Protein AF-A0A2R6GK62-F1 (afdb_monomer)

Radius of gyration: 18.43 Å; Cα contacts (8 Å, |Δi|>4): 173; chains: 1; bounding box: 41×38×57 Å

Sequence (184 aa):
MTNGLGTGFFAITLLAVLAGLALLGVAATAVAAAFYRRSGRISTRIRYPFVALLVAVLGVAGFGILVLFDEAPTAAGLFAGIVALPFLLVAVYLDRTTALSNLDVAAATVVAWGPAFLLGVVVVFGANAGTVAAFDLAPAEARRLRVAWIASAAGGVAVVLGMVSIANQVVGLLDPGASTRERS

Foldseek 3Di:
DPDVVVLVVLLVVLLVVLLVLLVVLQVLLVVQVVVCVVPVDRDPVSLVVLLVSLCVQCVSLVVNLVVCCVPPVVSSVLSCLLGVVLLVVQLVVCVVPDPDDSSLSSSLLSSQQSVQSVQLVCQLVVQLVVVCVVVVDDPVRCVVVVSNVVSSNVSSVSSNVSSNVSSVVSRCSVCVPVVVVVVD

pLDDT: mean 81.03, std 10.31, range [41.53, 90.94]

Structure (mmCIF, N/CA/C/O backbone):
data_AF-A0A2R6GK62-F1
#
_entry.id   AF-A0A2R6GK62-F1
#
loop_
_atom_site.group_PDB
_atom_site.id
_atom_site.type_symbol
_atom_site.label_atom_id
_atom_site.label_alt_id
_atom_site.label_comp_id
_atom_site.label_asym_id
_atom_site.label_entity_id
_atom_site.label_seq_id
_atom_site.pdbx_PDB_ins_code
_atom_site.Cartn_x
_atom_site.Cartn_y
_atom_site.Cartn_z
_atom_site.occupancy
_atom_site.B_iso_or_equiv
_atom_site.auth_seq_id
_atom_site.auth_comp_id
_atom_site.auth_asym_id
_atom_site.auth_atom_id
_atom_site.pdbx_PDB_model_num
ATOM 1 N N . MET A 1 1 ? -0.033 14.162 -28.944 1.00 41.53 1 MET A N 1
ATOM 2 C CA . MET A 1 1 ? 1.080 13.247 -28.621 1.00 41.53 1 MET A CA 1
ATOM 3 C C . MET A 1 1 ? 1.733 13.777 -27.358 1.00 41.53 1 MET A C 1
ATOM 5 O O . MET A 1 1 ? 2.531 14.699 -27.445 1.00 41.53 1 MET A O 1
ATOM 9 N N . THR A 1 2 ? 1.311 13.308 -26.185 1.00 49.97 2 THR A N 1
ATOM 10 C CA . THR A 1 2 ? 2.045 13.598 -24.952 1.00 49.97 2 THR A CA 1
ATOM 11 C C . THR A 1 2 ? 3.350 12.815 -25.007 1.00 49.97 2 THR A C 1
ATOM 13 O O . THR A 1 2 ? 3.386 11.622 -25.307 1.00 49.97 2 THR A O 1
ATOM 16 N N . ASN A 1 3 ? 4.463 13.516 -24.827 1.00 58.12 3 ASN A N 1
ATOM 17 C CA . ASN A 1 3 ? 5.776 12.890 -24.826 1.00 58.12 3 ASN A CA 1
ATOM 18 C C . ASN A 1 3 ? 5.805 11.942 -23.621 1.00 58.12 3 ASN A C 1
ATOM 20 O O . ASN A 1 3 ? 5.515 12.390 -22.515 1.00 58.12 3 ASN A O 1
ATOM 24 N N . GLY A 1 4 ? 6.168 10.667 -23.792 1.00 60.53 4 GLY A N 1
ATOM 25 C CA . GLY A 1 4 ? 6.178 9.665 -22.706 1.00 60.53 4 GLY A CA 1
ATOM 26 C C . GLY A 1 4 ? 7.040 10.018 -21.476 1.00 60.53 4 GLY A C 1
ATOM 27 O O . GLY A 1 4 ? 7.029 9.305 -20.479 1.00 60.53 4 GLY A O 1
ATOM 28 N N . LEU A 1 5 ? 7.770 11.135 -21.528 1.00 65.06 5 LEU A N 1
ATOM 29 C CA . LEU A 1 5 ? 8.424 11.772 -20.386 1.00 65.06 5 LEU A CA 1
ATOM 30 C C . LEU A 1 5 ? 7.421 12.395 -19.400 1.00 65.06 5 LEU A C 1
ATOM 32 O O . LEU A 1 5 ? 7.626 12.299 -18.193 1.00 65.06 5 LEU A O 1
ATOM 36 N N . GLY A 1 6 ? 6.330 12.996 -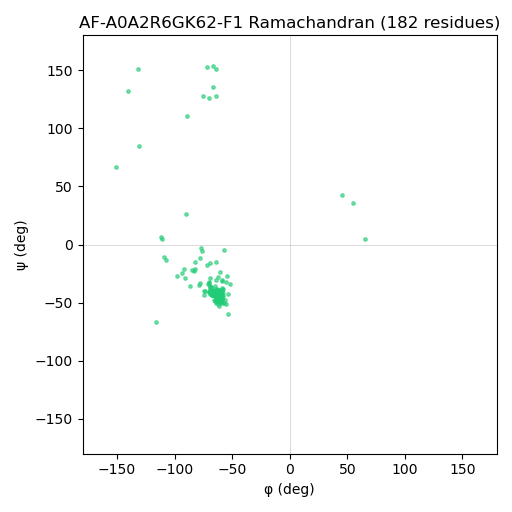19.889 1.00 74.56 6 GLY A N 1
ATOM 37 C CA . GLY A 1 6 ? 5.301 13.615 -19.048 1.00 74.56 6 GLY A CA 1
ATOM 38 C C . GLY A 1 6 ? 4.518 12.587 -18.232 1.00 74.56 6 GLY A C 1
ATOM 39 O O . GLY A 1 6 ? 4.338 12.763 -17.030 1.00 74.56 6 GLY A O 1
ATOM 40 N N . THR A 1 7 ? 4.142 11.466 -18.851 1.00 75.94 7 THR A N 1
ATOM 41 C CA . THR A 1 7 ? 3.452 10.363 -18.164 1.00 75.94 7 THR A CA 1
ATOM 42 C C . THR A 1 7 ? 4.353 9.675 -17.140 1.00 75.94 7 THR A C 1
ATOM 44 O O . THR A 1 7 ? 3.910 9.375 -16.032 1.00 75.94 7 THR A O 1
ATOM 47 N N . GLY A 1 8 ? 5.633 9.472 -17.474 1.00 76.88 8 GLY A N 1
ATOM 48 C CA . GLY A 1 8 ? 6.625 8.915 -16.553 1.00 76.88 8 GLY A CA 1
ATOM 49 C C . GLY A 1 8 ? 6.852 9.804 -15.329 1.00 76.88 8 GLY A C 1
ATOM 50 O O . GLY A 1 8 ? 6.816 9.313 -14.202 1.00 76.88 8 GLY A O 1
ATOM 51 N N . PHE A 1 9 ? 7.023 11.115 -15.534 1.00 82.31 9 PHE A N 1
ATOM 52 C CA . PHE A 1 9 ? 7.148 12.077 -14.438 1.00 82.31 9 PHE A CA 1
ATOM 53 C C . PHE A 1 9 ? 5.899 12.080 -13.552 1.00 82.31 9 PHE A C 1
ATOM 55 O O . PHE A 1 9 ? 6.015 11.936 -12.338 1.00 82.31 9 PHE A O 1
ATOM 62 N N . PHE A 1 10 ? 4.710 12.148 -14.156 1.00 82.00 10 PHE A N 1
ATOM 63 C CA . PHE A 1 10 ? 3.445 12.128 -13.426 1.00 82.00 10 PHE A CA 1
ATOM 64 C C . PHE A 1 10 ? 3.270 10.853 -12.589 1.00 82.00 10 PHE A C 1
ATOM 66 O O . PHE A 1 10 ? 2.906 10.937 -11.417 1.00 82.00 10 PHE A O 1
ATOM 73 N N . ALA A 1 11 ? 3.597 9.680 -13.140 1.00 79.88 11 ALA A N 1
ATOM 74 C CA . ALA A 1 11 ? 3.548 8.416 -12.407 1.00 79.88 11 ALA A CA 1
ATOM 75 C C . ALA A 1 11 ? 4.490 8.413 -11.188 1.00 79.88 11 ALA A C 1
ATOM 77 O O . ALA A 1 11 ? 4.102 7.962 -10.110 1.00 79.88 11 ALA A O 1
ATOM 78 N N . ILE A 1 12 ? 5.703 8.962 -11.326 1.00 83.44 12 ILE A N 1
ATOM 79 C CA . ILE A 1 12 ? 6.656 9.098 -10.212 1.00 83.44 12 ILE A CA 1
ATOM 80 C C . ILE A 1 12 ? 6.134 10.092 -9.170 1.00 83.44 12 ILE A C 1
ATOM 82 O O . ILE A 1 12 ? 6.207 9.814 -7.974 1.00 83.44 12 ILE A O 1
ATOM 86 N N . THR A 1 13 ? 5.574 11.228 -9.594 1.00 86.75 13 THR A N 1
ATOM 87 C CA . THR A 1 13 ? 4.970 12.205 -8.678 1.00 86.75 13 THR A CA 1
ATOM 88 C C . THR A 1 13 ? 3.827 11.579 -7.887 1.00 86.75 13 THR A C 1
ATOM 90 O O . THR A 1 13 ? 3.778 11.721 -6.668 1.00 86.75 13 THR A O 1
ATOM 93 N N . LEU A 1 14 ? 2.938 10.836 -8.548 1.00 85.69 14 LEU A N 1
ATOM 94 C CA . LEU A 1 14 ? 1.809 10.184 -7.889 1.00 85.69 14 LEU A CA 1
ATOM 95 C C . LEU A 1 14 ? 2.281 9.118 -6.894 1.00 85.69 14 LEU A C 1
ATOM 97 O O . LEU A 1 14 ? 1.751 9.019 -5.788 1.00 85.69 14 LEU A O 1
ATOM 101 N N . LEU A 1 15 ? 3.338 8.380 -7.242 1.00 85.50 15 LEU A N 1
ATOM 102 C CA . LEU A 1 15 ? 3.968 7.430 -6.335 1.00 85.50 15 LEU A CA 1
ATOM 103 C C . LEU A 1 15 ? 4.581 8.133 -5.116 1.00 85.50 15 LEU A C 1
ATOM 105 O O . LEU A 1 15 ? 4.410 7.662 -3.994 1.00 85.50 15 LEU A O 1
ATOM 109 N N . ALA A 1 16 ? 5.259 9.265 -5.316 1.00 88.56 16 ALA A N 1
ATOM 110 C CA . ALA A 1 16 ? 5.832 10.056 -4.230 1.00 88.56 16 ALA A CA 1
ATOM 111 C C . ALA A 1 16 ? 4.746 10.596 -3.287 1.00 88.56 16 ALA A C 1
ATOM 113 O O . ALA A 1 16 ? 4.908 10.538 -2.068 1.00 88.56 16 ALA A O 1
ATOM 114 N N . VAL A 1 17 ? 3.610 11.049 -3.831 1.00 89.94 17 VAL A N 1
ATOM 115 C CA . VAL A 1 17 ? 2.443 11.461 -3.035 1.00 89.94 17 VAL A CA 1
ATOM 116 C C . VAL A 1 17 ? 1.912 10.288 -2.210 1.00 89.94 17 VAL A C 1
ATOM 118 O O . VAL A 1 17 ? 1.711 10.439 -1.005 1.00 89.94 17 VAL A O 1
ATOM 121 N N . LEU A 1 18 ? 1.741 9.104 -2.809 1.00 87.69 18 LEU A N 1
ATOM 122 C CA . LEU A 1 18 ? 1.302 7.914 -2.073 1.00 87.69 18 LEU A CA 1
ATOM 123 C C . LEU A 1 18 ? 2.306 7.478 -1.002 1.00 87.69 18 LEU A C 1
ATOM 125 O O . LEU A 1 18 ? 1.893 7.115 0.095 1.00 87.69 18 LEU A O 1
ATOM 129 N N . ALA A 1 19 ? 3.609 7.552 -1.274 1.00 88.38 19 ALA A N 1
ATOM 130 C CA . ALA A 1 19 ? 4.642 7.272 -0.280 1.00 88.38 19 ALA A CA 1
ATOM 131 C C . ALA A 1 19 ? 4.586 8.275 0.883 1.00 88.38 19 ALA A C 1
ATOM 133 O O . ALA A 1 19 ? 4.687 7.877 2.043 1.00 88.38 19 ALA A O 1
ATOM 134 N N . GLY A 1 20 ? 4.342 9.557 0.595 1.00 90.12 20 GLY A N 1
ATOM 135 C CA . GLY A 1 20 ? 4.092 10.578 1.612 1.00 90.12 20 GLY A CA 1
ATOM 136 C C . GLY A 1 20 ? 2.865 10.262 2.472 1.00 90.12 20 GLY A C 1
ATOM 137 O O . GLY A 1 20 ? 2.946 10.298 3.699 1.00 90.12 20 GLY A O 1
ATOM 138 N N . LEU A 1 21 ? 1.746 9.875 1.851 1.00 89.88 21 LEU A N 1
ATOM 139 C CA . LEU A 1 21 ? 0.541 9.440 2.570 1.00 89.88 21 LEU A CA 1
ATOM 140 C C . LEU A 1 21 ? 0.787 8.177 3.404 1.00 89.88 21 LEU A C 1
ATOM 142 O O . LEU A 1 21 ? 0.295 8.079 4.527 1.00 89.88 21 LEU A O 1
ATOM 146 N N . ALA A 1 22 ? 1.579 7.232 2.897 1.00 90.00 22 ALA A N 1
ATOM 147 C CA . ALA A 1 22 ? 1.964 6.034 3.632 1.00 90.00 22 ALA A CA 1
ATOM 148 C C . ALA A 1 22 ? 2.801 6.380 4.869 1.00 90.00 22 ALA A C 1
ATOM 150 O O . ALA A 1 22 ? 2.507 5.885 5.955 1.00 90.00 22 ALA A O 1
ATOM 151 N N . LEU A 1 23 ? 3.778 7.287 4.747 1.00 90.00 23 LEU A N 1
ATOM 152 C CA . LEU A 1 23 ? 4.561 7.787 5.882 1.00 90.00 23 LEU A CA 1
ATOM 153 C C . LEU A 1 23 ? 3.681 8.490 6.921 1.00 90.00 23 LEU A C 1
ATOM 155 O O . LEU A 1 23 ? 3.843 8.253 8.118 1.00 90.00 23 LEU A O 1
ATOM 159 N N . LEU A 1 24 ? 2.716 9.302 6.479 1.00 89.31 24 LEU A N 1
ATOM 160 C CA . LEU A 1 24 ? 1.729 9.912 7.373 1.00 89.31 24 LEU A CA 1
ATOM 161 C C . LEU A 1 24 ? 0.884 8.850 8.088 1.00 89.31 24 LEU A C 1
ATOM 163 O O . LEU A 1 24 ? 0.657 8.965 9.290 1.00 89.31 24 LEU A O 1
ATOM 167 N N . GLY A 1 25 ? 0.474 7.789 7.389 1.00 86.88 25 GLY A N 1
ATOM 168 C CA . GLY A 1 25 ? -0.234 6.651 7.980 1.00 86.88 25 GLY A CA 1
ATOM 169 C C . GLY A 1 25 ? 0.597 5.896 9.018 1.00 86.88 25 GLY A C 1
ATOM 170 O O . GLY A 1 25 ? 0.096 5.580 10.099 1.00 86.88 25 GLY A O 1
ATOM 171 N N . VAL A 1 26 ? 1.883 5.663 8.739 1.00 87.81 26 VAL A N 1
ATOM 172 C CA . VAL A 1 26 ? 2.829 5.053 9.687 1.00 87.81 26 VAL A CA 1
ATOM 173 C C . VAL A 1 26 ? 2.992 5.934 10.925 1.00 87.81 26 VAL A C 1
ATOM 175 O O . VAL A 1 26 ? 2.883 5.441 12.048 1.00 87.81 26 VAL A O 1
ATOM 178 N N . ALA A 1 27 ? 3.189 7.242 10.743 1.00 87.19 27 ALA A N 1
ATOM 179 C CA . ALA A 1 27 ? 3.307 8.191 11.845 1.00 87.19 27 ALA A CA 1
ATOM 180 C C . ALA A 1 27 ? 2.023 8.245 12.689 1.00 87.19 27 ALA A C 1
ATOM 182 O O . ALA A 1 27 ? 2.086 8.154 13.915 1.00 87.19 27 ALA A O 1
ATOM 183 N N . ALA A 1 28 ? 0.852 8.311 12.047 1.00 85.56 28 ALA A N 1
ATOM 184 C CA . ALA A 1 28 ? -0.443 8.282 12.724 1.00 85.56 28 ALA A CA 1
ATOM 185 C C . ALA A 1 28 ? -0.638 6.985 13.526 1.00 85.56 28 ALA A C 1
ATOM 187 O O . ALA A 1 28 ? -1.086 7.025 14.673 1.00 85.56 28 ALA A O 1
ATOM 188 N N . THR A 1 29 ? -0.234 5.844 12.961 1.00 84.75 29 THR A N 1
ATOM 189 C CA . THR A 1 29 ? -0.253 4.541 13.642 1.00 84.75 29 THR A CA 1
ATOM 190 C C . THR A 1 29 ? 0.660 4.538 14.865 1.00 84.75 29 THR A C 1
ATOM 192 O O . THR A 1 29 ? 0.242 4.117 15.942 1.00 84.75 29 THR A O 1
ATOM 195 N N . ALA A 1 30 ? 1.886 5.050 14.739 1.00 86.06 30 ALA A N 1
ATOM 196 C CA . ALA A 1 30 ? 2.832 5.132 15.849 1.00 86.06 30 ALA A CA 1
ATOM 197 C C . ALA A 1 30 ? 2.305 6.023 16.986 1.00 86.06 30 ALA A C 1
ATOM 199 O O . ALA A 1 30 ? 2.394 5.650 18.158 1.00 86.06 30 ALA A O 1
ATOM 200 N N . VAL A 1 31 ? 1.694 7.165 16.651 1.00 85.38 31 VAL A N 1
ATOM 201 C CA . VAL A 1 31 ? 1.049 8.061 17.624 1.00 85.38 31 VAL A CA 1
ATOM 202 C C . VAL A 1 31 ? -0.128 7.366 18.313 1.00 85.38 31 VAL A C 1
ATOM 204 O O . VAL A 1 31 ? -0.225 7.408 19.541 1.00 85.38 31 VAL A O 1
ATOM 207 N N . ALA A 1 32 ? -0.990 6.676 17.559 1.00 82.06 32 ALA A N 1
ATOM 208 C CA . ALA A 1 32 ? -2.113 5.922 18.115 1.00 82.06 32 ALA A CA 1
ATOM 209 C C . ALA A 1 32 ? -1.640 4.797 19.053 1.00 82.06 32 ALA A C 1
ATOM 211 O O . ALA A 1 32 ? -2.176 4.643 20.152 1.00 82.06 32 ALA A O 1
ATOM 212 N N . ALA A 1 33 ? -0.592 4.063 18.671 1.00 82.69 33 ALA A N 1
ATOM 213 C CA . ALA A 1 33 ? 0.010 3.016 19.493 1.00 82.69 33 ALA A CA 1
ATOM 214 C C . ALA A 1 33 ? 0.638 3.579 20.779 1.00 82.69 33 ALA A C 1
ATOM 216 O O . ALA A 1 33 ? 0.446 3.021 21.861 1.00 82.69 33 ALA A O 1
ATOM 217 N N . ALA A 1 34 ? 1.348 4.709 20.696 1.00 84.50 34 ALA A N 1
ATOM 218 C CA . ALA A 1 34 ? 1.905 5.388 21.865 1.00 84.50 34 ALA A CA 1
ATOM 219 C C . ALA A 1 34 ? 0.803 5.873 22.821 1.00 84.50 34 ALA A C 1
ATOM 221 O O . ALA A 1 34 ? 0.934 5.741 24.040 1.00 84.50 34 ALA A O 1
ATOM 222 N N . PHE A 1 35 ? -0.305 6.386 22.279 1.00 82.31 35 PHE A N 1
ATOM 223 C CA . PHE A 1 35 ? -1.456 6.802 23.073 1.00 82.31 35 PHE A CA 1
ATOM 224 C C . PHE A 1 35 ? -2.152 5.612 23.743 1.00 82.31 35 PHE A C 1
ATOM 226 O O . PHE A 1 35 ? -2.482 5.683 24.929 1.00 82.31 35 PHE A O 1
ATOM 233 N N . TYR A 1 36 ? -2.316 4.495 23.027 1.00 81.12 36 TYR A N 1
ATOM 234 C CA . TYR A 1 36 ? -2.873 3.260 23.580 1.00 81.12 36 TYR A CA 1
ATOM 235 C C . TYR A 1 36 ? -2.029 2.725 24.739 1.00 81.12 36 TYR A C 1
ATOM 237 O O . TYR A 1 36 ? -2.573 2.433 25.800 1.00 81.12 36 TYR A O 1
ATOM 245 N N . ARG A 1 37 ? -0.697 2.697 24.595 1.00 82.19 37 ARG A N 1
ATOM 246 C CA . ARG A 1 37 ? 0.214 2.275 25.675 1.00 82.19 37 ARG A CA 1
ATOM 247 C C . ARG A 1 37 ? 0.075 3.118 26.945 1.00 82.19 37 ARG A C 1
ATOM 249 O O . ARG A 1 37 ? 0.305 2.603 28.031 1.00 82.19 37 ARG A O 1
ATOM 256 N N . ARG A 1 38 ? -0.285 4.400 26.820 1.00 81.75 38 ARG A N 1
ATOM 257 C CA . ARG A 1 38 ? -0.457 5.312 27.965 1.00 81.75 38 ARG A CA 1
ATOM 258 C C . ARG A 1 38 ? -1.850 5.256 28.589 1.00 81.75 38 ARG A C 1
ATOM 260 O O . ARG A 1 38 ? -1.973 5.434 29.792 1.00 81.75 38 ARG A O 1
ATOM 267 N N . SER A 1 39 ? -2.888 5.068 27.779 1.00 77.62 39 SER A N 1
ATOM 268 C CA . SER A 1 39 ? -4.289 5.212 28.207 1.00 77.62 39 SER A CA 1
ATOM 269 C C . SER A 1 39 ? -5.048 3.888 28.342 1.00 77.62 39 SER A C 1
ATOM 271 O O . SER A 1 39 ? -6.144 3.869 28.898 1.00 77.62 39 SER A O 1
ATOM 273 N N . GLY A 1 40 ? -4.502 2.788 27.812 1.00 73.25 40 GLY A N 1
ATOM 274 C CA . GLY A 1 40 ? -5.122 1.460 27.801 1.00 73.25 40 GLY A CA 1
ATOM 275 C C . GLY A 1 40 ? -6.404 1.355 26.966 1.00 73.25 40 GLY A C 1
ATOM 276 O O . GLY A 1 40 ? -7.060 0.317 26.984 1.00 73.25 40 GLY A O 1
ATOM 277 N N . ARG A 1 41 ? -6.807 2.418 26.254 1.00 68.62 41 ARG A N 1
ATOM 278 C CA . ARG A 1 41 ? -8.062 2.480 25.490 1.00 68.62 41 ARG A CA 1
ATOM 279 C C . ARG A 1 41 ? -7.851 3.198 24.162 1.00 68.62 41 ARG A C 1
ATOM 281 O O . ARG A 1 41 ? -7.298 4.294 24.121 1.00 68.62 41 ARG A O 1
ATOM 288 N N . ILE A 1 42 ? -8.342 2.614 23.071 1.00 65.81 42 ILE A N 1
ATOM 289 C CA . ILE A 1 42 ? -8.385 3.284 21.765 1.00 65.81 42 ILE A CA 1
ATOM 290 C C . ILE A 1 42 ? -9.709 4.040 21.668 1.00 65.81 42 ILE A C 1
ATOM 292 O O . ILE A 1 42 ? -10.774 3.433 21.582 1.00 65.81 42 ILE A O 1
ATOM 296 N N . SER A 1 43 ? -9.652 5.372 21.693 1.00 70.25 43 SER A N 1
ATOM 297 C CA . SER A 1 43 ? -10.839 6.208 21.491 1.00 70.25 43 SER A CA 1
ATOM 298 C C . SER A 1 43 ? -11.365 6.055 20.065 1.00 70.25 43 SER A C 1
ATOM 300 O O . SER A 1 43 ? -10.597 6.147 19.108 1.00 70.25 43 SER A O 1
ATOM 302 N N . THR A 1 44 ? -12.682 5.919 19.902 1.00 72.94 44 THR A N 1
ATOM 303 C CA . THR A 1 44 ? -13.351 5.862 18.590 1.00 72.94 44 THR A CA 1
ATOM 304 C C . THR A 1 44 ? -13.006 7.071 17.715 1.00 72.94 44 THR A C 1
ATOM 306 O O . THR A 1 44 ? -12.965 6.965 16.494 1.00 72.94 44 THR A O 1
ATOM 309 N N . ARG A 1 45 ? -12.671 8.218 18.330 1.00 75.94 45 ARG A N 1
ATOM 310 C CA . ARG A 1 45 ? -12.258 9.436 17.614 1.00 75.94 45 ARG A CA 1
ATOM 311 C C . ARG A 1 45 ? -10.969 9.260 16.806 1.00 75.94 45 ARG A C 1
ATOM 313 O O . ARG A 1 45 ? -10.809 9.919 15.788 1.00 75.94 45 ARG A O 1
ATOM 320 N N . ILE A 1 46 ? -10.084 8.355 17.228 1.00 75.81 46 ILE A N 1
ATOM 321 C CA . ILE A 1 46 ? -8.813 8.061 16.548 1.00 75.81 46 ILE A CA 1
ATOM 322 C C . ILE A 1 46 ? -9.054 7.307 15.231 1.00 75.81 46 ILE A C 1
ATOM 324 O O . ILE A 1 46 ? -8.199 7.323 14.358 1.00 75.81 46 ILE A O 1
ATOM 328 N N . ARG A 1 47 ? -10.232 6.702 15.036 1.00 78.62 47 ARG A N 1
ATOM 329 C CA . ARG A 1 47 ? -10.555 5.921 13.833 1.00 78.62 47 ARG A CA 1
ATOM 330 C C . ARG A 1 47 ? -10.898 6.803 12.623 1.00 78.62 47 ARG A C 1
ATOM 332 O O . ARG A 1 47 ? -10.536 6.465 11.501 1.00 78.62 47 ARG A O 1
ATOM 339 N N . TYR A 1 48 ? -11.516 7.968 12.839 1.00 82.69 48 TYR A N 1
ATOM 340 C CA . TYR A 1 48 ? -11.872 8.911 11.767 1.00 82.69 48 TYR A CA 1
ATOM 341 C C . TYR A 1 48 ? -10.693 9.421 10.922 1.00 82.69 48 TYR A C 1
ATOM 343 O O . TYR A 1 48 ? -10.833 9.420 9.700 1.00 82.69 48 TYR A O 1
ATOM 351 N N . PRO A 1 49 ? -9.533 9.823 11.485 1.00 84.75 49 PRO A N 1
ATOM 352 C CA . PRO A 1 49 ? -8.400 10.233 10.658 1.00 84.75 49 PRO A CA 1
ATOM 353 C C . PRO A 1 49 ? -7.852 9.090 9.791 1.00 84.75 49 PRO A C 1
ATOM 355 O O . PRO A 1 49 ? -7.413 9.354 8.676 1.00 84.75 49 PRO A O 1
ATOM 358 N N . PHE A 1 50 ? -7.935 7.827 10.231 1.00 85.12 50 PHE A N 1
ATOM 359 C CA . PHE A 1 50 ? -7.568 6.686 9.382 1.00 85.12 50 PHE A CA 1
ATOM 360 C C . PHE A 1 50 ? -8.555 6.489 8.231 1.00 85.12 50 PHE A C 1
ATOM 362 O O . PHE A 1 50 ? -8.131 6.255 7.106 1.00 85.12 50 PHE A O 1
ATOM 369 N N . VAL A 1 51 ? -9.858 6.653 8.471 1.00 86.50 51 VAL A N 1
ATOM 370 C CA . VAL A 1 51 ? -10.862 6.613 7.394 1.00 86.50 51 VAL A CA 1
ATOM 371 C C . VAL A 1 51 ? -10.657 7.769 6.409 1.00 86.50 51 VAL A C 1
ATOM 373 O O . VAL A 1 51 ? -10.708 7.561 5.202 1.00 86.50 51 VAL A O 1
ATOM 376 N N . ALA A 1 52 ? -10.360 8.977 6.892 1.00 88.62 52 ALA A N 1
ATOM 377 C CA . ALA A 1 52 ? -10.032 10.105 6.021 1.00 88.62 52 ALA A CA 1
ATOM 378 C C . ALA A 1 52 ? -8.776 9.824 5.175 1.00 88.62 52 ALA A C 1
ATOM 380 O O . ALA A 1 52 ? -8.764 10.101 3.976 1.00 88.62 52 ALA A O 1
ATOM 381 N N . LEU A 1 53 ? -7.749 9.211 5.776 1.00 88.81 53 LEU A N 1
ATOM 382 C CA . LEU A 1 53 ? -6.550 8.779 5.064 1.00 88.81 53 LEU A CA 1
ATOM 383 C C . LEU A 1 53 ? -6.866 7.703 4.014 1.00 88.81 53 LEU A C 1
ATOM 385 O O . LEU A 1 53 ? -6.344 7.790 2.907 1.00 88.81 53 LEU A O 1
ATOM 389 N N . LEU A 1 54 ? -7.757 6.747 4.309 1.00 88.81 54 LEU A N 1
ATOM 390 C CA . LEU A 1 54 ? -8.231 5.759 3.331 1.00 88.81 54 LEU A CA 1
ATOM 391 C C . LEU A 1 54 ? -8.810 6.439 2.095 1.00 88.81 54 LEU A C 1
ATOM 393 O O . LEU A 1 54 ? -8.423 6.127 0.973 1.00 88.81 54 LEU A O 1
ATOM 397 N N . VAL A 1 55 ? -9.733 7.378 2.313 1.00 90.25 55 VAL A N 1
ATOM 398 C CA . VAL A 1 55 ? -10.411 8.106 1.236 1.00 90.25 55 VAL A CA 1
ATOM 399 C C . VAL A 1 55 ? -9.399 8.899 0.414 1.00 90.25 55 VAL A C 1
ATOM 401 O O . VAL A 1 55 ? -9.459 8.863 -0.811 1.00 90.25 55 VAL A O 1
ATOM 404 N N . ALA A 1 56 ? -8.436 9.559 1.063 1.00 89.12 56 ALA A N 1
ATOM 405 C CA . ALA A 1 56 ? -7.371 10.277 0.368 1.00 89.12 56 ALA A CA 1
ATOM 406 C C . ALA A 1 56 ? -6.512 9.338 -0.494 1.00 89.12 56 ALA A C 1
ATOM 408 O O . ALA A 1 56 ? -6.266 9.630 -1.661 1.00 89.12 56 ALA A O 1
ATOM 409 N N . VAL A 1 57 ? -6.096 8.190 0.049 1.00 88.06 57 VAL A N 1
ATOM 410 C CA . VAL A 1 57 ? -5.269 7.209 -0.667 1.00 88.06 57 VAL A CA 1
ATOM 411 C C . VAL A 1 57 ? -6.019 6.613 -1.857 1.00 88.06 57 VAL A C 1
ATOM 413 O O . VAL A 1 57 ? -5.486 6.603 -2.966 1.00 88.06 57 VAL A O 1
ATOM 416 N N . LEU A 1 58 ? -7.263 6.166 -1.660 1.00 89.50 58 LEU A N 1
ATOM 417 C CA . LEU A 1 58 ? -8.092 5.626 -2.740 1.00 89.50 58 LEU A CA 1
ATOM 418 C C . LEU A 1 58 ? -8.435 6.694 -3.784 1.00 89.50 58 LEU A C 1
ATOM 420 O O . LEU A 1 58 ? -8.452 6.391 -4.973 1.00 8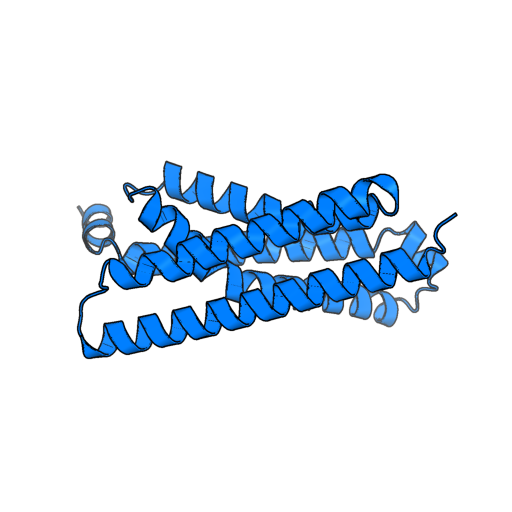9.50 58 LEU A O 1
ATOM 424 N N . GLY A 1 59 ? -8.649 7.942 -3.362 1.00 89.94 59 GLY A N 1
ATOM 425 C CA . GLY A 1 59 ? -8.878 9.076 -4.254 1.00 89.94 59 GLY A CA 1
ATOM 426 C C . GLY A 1 59 ? -7.665 9.377 -5.134 1.00 89.94 59 GLY A C 1
ATOM 427 O O . GLY A 1 59 ? -7.803 9.467 -6.351 1.00 89.94 59 GLY A O 1
ATOM 428 N N . VAL A 1 60 ? -6.467 9.463 -4.544 1.00 89.50 60 VAL A N 1
ATOM 429 C CA . VAL A 1 60 ? -5.214 9.684 -5.288 1.00 89.50 60 VAL A CA 1
ATOM 430 C C . VAL A 1 60 ? -4.916 8.512 -6.221 1.00 89.50 60 VAL A C 1
ATOM 432 O O . VAL A 1 60 ? -4.576 8.728 -7.383 1.00 89.50 60 VAL A O 1
ATOM 435 N N . ALA A 1 61 ? -5.076 7.274 -5.747 1.00 86.62 61 ALA A N 1
ATOM 436 C CA . ALA A 1 61 ? -4.856 6.083 -6.560 1.00 86.62 61 ALA A CA 1
ATOM 437 C C . ALA A 1 61 ? -5.851 5.998 -7.725 1.00 86.62 61 ALA A C 1
ATOM 439 O O . ALA A 1 61 ? -5.442 5.781 -8.862 1.00 86.62 61 ALA A O 1
ATOM 440 N N . GLY A 1 62 ? -7.142 6.217 -7.462 1.00 87.62 62 GLY A N 1
ATOM 441 C CA . GLY A 1 62 ? -8.193 6.214 -8.478 1.00 87.62 62 GLY A CA 1
ATOM 442 C C . GLY A 1 62 ? -7.991 7.310 -9.521 1.00 87.62 62 GLY A C 1
ATOM 443 O O . GLY A 1 62 ? -8.041 7.030 -10.715 1.00 87.62 62 GLY A O 1
ATOM 444 N N . PHE A 1 63 ? -7.672 8.531 -9.084 1.00 87.69 63 PHE A N 1
ATOM 445 C CA . PHE A 1 63 ? -7.319 9.628 -9.985 1.00 87.69 63 PHE A CA 1
ATOM 446 C C . PHE A 1 63 ? -6.106 9.279 -10.852 1.00 87.69 63 PHE A C 1
ATOM 448 O O . PHE A 1 63 ? -6.149 9.448 -12.068 1.00 87.69 63 PHE A O 1
ATOM 455 N N . GLY A 1 64 ? -5.048 8.733 -10.246 1.00 83.44 64 GLY A N 1
ATOM 456 C CA . GLY A 1 64 ? -3.857 8.305 -10.971 1.00 83.44 64 GLY A CA 1
ATOM 457 C C . GLY A 1 64 ? -4.153 7.246 -12.024 1.00 83.44 64 GLY A C 1
ATOM 458 O O . GLY A 1 64 ? -3.686 7.371 -13.150 1.00 83.44 64 GLY A O 1
ATOM 459 N N . ILE A 1 65 ? -4.968 6.242 -11.688 1.00 85.88 65 ILE A N 1
ATOM 460 C CA . ILE A 1 65 ? -5.390 5.198 -12.629 1.00 85.88 65 ILE A CA 1
ATOM 461 C C . ILE A 1 65 ? -6.172 5.810 -13.792 1.00 85.88 65 ILE A C 1
ATOM 463 O O . ILE A 1 65 ? -5.841 5.516 -14.934 1.00 85.88 65 ILE A O 1
ATOM 467 N N . LEU A 1 66 ? -7.159 6.670 -13.520 1.00 86.88 66 LEU A N 1
ATOM 468 C CA . LEU A 1 66 ? -7.985 7.294 -14.560 1.00 86.88 66 LEU A CA 1
ATOM 469 C C . LEU A 1 66 ? -7.151 8.148 -15.519 1.00 86.88 66 LEU A C 1
ATOM 471 O O . LEU A 1 66 ? -7.298 8.021 -16.729 1.00 86.88 66 LEU A O 1
ATOM 475 N N . VAL A 1 67 ? -6.245 8.975 -14.991 1.00 84.06 67 VAL A N 1
ATOM 476 C CA . VAL A 1 67 ? -5.392 9.849 -15.811 1.00 84.06 67 VAL A CA 1
ATOM 477 C C . VAL A 1 67 ? -4.358 9.048 -16.606 1.00 84.06 67 VAL A C 1
ATOM 479 O O . VAL A 1 67 ? -4.055 9.383 -17.747 1.00 84.06 67 VAL A O 1
ATOM 482 N N . LEU A 1 68 ? -3.809 7.977 -16.026 1.00 83.44 68 LEU A N 1
ATOM 483 C CA . LEU A 1 68 ? -2.795 7.154 -16.687 1.00 83.44 68 LEU A CA 1
ATOM 484 C C . LEU A 1 68 ? -3.386 6.116 -17.645 1.00 83.44 68 LEU A C 1
ATOM 486 O O . LEU A 1 68 ? -2.625 5.548 -18.425 1.00 83.44 68 LEU A O 1
ATOM 490 N N . PHE A 1 69 ? -4.688 5.828 -17.592 1.00 84.12 69 PHE A N 1
ATOM 491 C CA . PHE A 1 69 ? -5.281 4.730 -18.358 1.00 84.12 69 PHE A CA 1
ATOM 492 C C . PHE A 1 69 ? -5.103 4.913 -19.868 1.00 84.12 69 PHE A C 1
ATOM 494 O O . PHE A 1 69 ? -4.652 3.989 -20.546 1.00 84.12 69 PHE A O 1
ATOM 501 N N . ASP A 1 70 ? -5.375 6.120 -20.364 1.00 80.38 70 ASP A N 1
ATOM 502 C CA . ASP A 1 70 ? -5.321 6.423 -21.795 1.00 80.38 70 ASP A CA 1
ATOM 503 C C . ASP A 1 70 ? -3.884 6.634 -22.296 1.00 80.38 70 ASP A C 1
ATOM 505 O O . ASP A 1 70 ? -3.548 6.253 -23.418 1.00 80.38 70 ASP A O 1
ATOM 509 N N . GLU A 1 71 ? -3.006 7.213 -21.469 1.00 76.88 71 GLU A N 1
ATOM 510 C CA . GLU A 1 71 ? -1.657 7.605 -21.903 1.00 76.88 71 GLU A CA 1
ATOM 511 C C . GLU A 1 71 ? -0.557 6.593 -21.543 1.00 76.88 71 GLU A C 1
ATOM 513 O O . GLU A 1 71 ? 0.480 6.516 -22.207 1.00 76.88 71 GLU A O 1
ATOM 518 N N . ALA A 1 72 ? -0.744 5.818 -20.476 1.00 79.38 72 ALA A N 1
ATOM 519 C CA . ALA A 1 72 ? 0.247 4.891 -19.940 1.00 79.38 72 ALA A CA 1
ATOM 520 C C . ALA A 1 72 ? -0.432 3.697 -19.233 1.00 79.38 72 ALA A C 1
ATOM 522 O O . ALA A 1 72 ? -0.260 3.511 -18.022 1.00 79.38 72 ALA A O 1
ATOM 523 N N . PRO A 1 73 ? -1.146 2.828 -19.976 1.00 78.94 73 PRO A N 1
ATOM 524 C CA . PRO A 1 73 ? -1.962 1.752 -19.404 1.00 78.94 73 PRO A CA 1
ATOM 525 C C . PRO A 1 73 ? -1.151 0.777 -18.544 1.00 78.94 73 PRO A C 1
ATOM 527 O O . PRO A 1 73 ? -1.638 0.261 -17.540 1.00 78.94 73 PRO A O 1
ATOM 530 N N . THR A 1 74 ? 0.125 0.569 -18.883 1.00 76.31 74 THR A N 1
ATOM 531 C CA . THR A 1 74 ? 1.056 -0.196 -18.048 1.00 76.31 74 THR A CA 1
ATOM 532 C C . THR A 1 74 ? 1.203 0.431 -16.663 1.00 76.31 74 THR A C 1
ATOM 534 O O . THR A 1 74 ? 1.041 -0.265 -15.668 1.00 76.31 74 THR A O 1
ATOM 537 N N . ALA A 1 75 ? 1.458 1.740 -16.575 1.00 74.25 75 ALA A N 1
ATOM 538 C CA . ALA A 1 75 ? 1.603 2.432 -15.296 1.00 74.25 75 ALA A CA 1
ATOM 539 C C . ALA A 1 75 ? 0.290 2.419 -14.498 1.00 74.25 75 ALA A C 1
ATOM 541 O O . ALA A 1 75 ? 0.318 2.158 -13.297 1.00 74.25 75 ALA A O 1
ATOM 542 N N . ALA A 1 76 ? -0.854 2.606 -15.164 1.00 81.25 76 ALA A N 1
ATOM 543 C CA . ALA A 1 76 ? -2.171 2.485 -14.536 1.00 81.25 76 ALA A CA 1
ATOM 544 C C . ALA A 1 76 ? -2.393 1.086 -13.930 1.00 81.25 76 ALA A C 1
ATOM 546 O O . ALA A 1 76 ? -2.811 0.966 -12.778 1.00 81.25 76 ALA A O 1
ATOM 547 N N . GLY A 1 77 ? -2.043 0.026 -14.668 1.00 78.25 77 GLY A N 1
ATOM 548 C CA . GLY A 1 77 ? -2.114 -1.353 -14.182 1.00 78.25 77 GLY A CA 1
ATOM 549 C C . GLY A 1 77 ? -1.206 -1.614 -12.977 1.00 78.25 77 GLY A C 1
ATOM 550 O O . GLY A 1 77 ? -1.622 -2.278 -12.028 1.00 78.25 77 GLY A O 1
ATOM 551 N N . LEU A 1 78 ? 0.001 -1.039 -12.965 1.00 74.81 78 LEU A N 1
ATOM 552 C CA . LEU A 1 78 ? 0.910 -1.125 -11.818 1.00 74.81 78 LEU A CA 1
ATOM 553 C C . LEU A 1 78 ? 0.340 -0.422 -10.579 1.00 74.81 78 LEU A C 1
ATOM 555 O O . LEU A 1 78 ? 0.370 -0.989 -9.487 1.00 74.81 78 LEU A O 1
ATOM 559 N N . PHE A 1 79 ? -0.237 0.771 -10.743 1.00 77.69 79 PHE A N 1
ATOM 560 C CA . PHE A 1 79 ? -0.913 1.483 -9.653 1.00 77.69 79 PHE A CA 1
ATOM 561 C C . PHE A 1 79 ? -2.105 0.700 -9.103 1.00 77.69 79 PHE A C 1
ATOM 563 O O . PHE A 1 79 ? -2.257 0.576 -7.886 1.00 77.69 79 PHE A O 1
ATOM 570 N N . ALA A 1 80 ? -2.920 0.117 -9.982 1.00 81.31 80 ALA A N 1
ATOM 571 C CA . ALA A 1 80 ? -4.02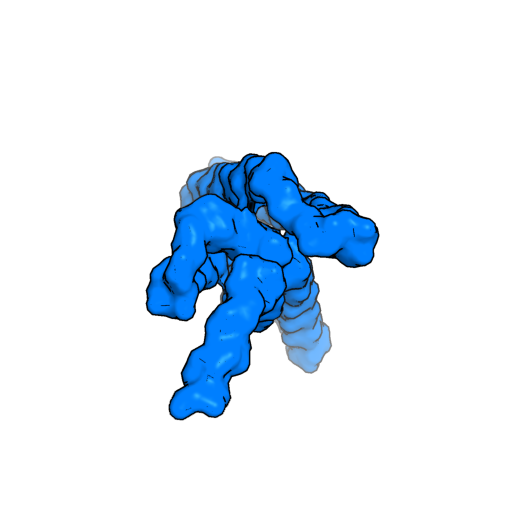9 -0.731 -9.571 1.00 81.31 80 ALA A CA 1
ATOM 572 C C . ALA A 1 80 ? -3.540 -1.959 -8.783 1.00 81.31 80 ALA A C 1
ATOM 574 O O . ALA A 1 80 ? -4.074 -2.254 -7.715 1.00 81.31 80 ALA A O 1
ATOM 575 N N . GLY A 1 81 ? -2.496 -2.637 -9.268 1.00 78.31 81 GLY A N 1
ATOM 576 C CA . GLY A 1 81 ? -1.961 -3.854 -8.653 1.00 78.31 81 GLY A CA 1
ATOM 577 C C . GLY A 1 81 ? -1.238 -3.638 -7.322 1.00 78.31 81 GLY A C 1
ATOM 578 O O . GLY A 1 81 ? -1.285 -4.514 -6.464 1.00 78.31 81 GLY A O 1
ATOM 579 N N . ILE A 1 82 ? -0.584 -2.489 -7.128 1.00 76.12 82 ILE A N 1
ATOM 580 C CA . ILE A 1 82 ? 0.203 -2.200 -5.913 1.00 76.12 82 ILE A CA 1
ATOM 581 C C . ILE A 1 82 ? -0.629 -1.463 -4.854 1.00 76.12 82 ILE A C 1
ATOM 583 O O . ILE A 1 82 ? -0.320 -1.541 -3.666 1.00 76.12 82 ILE A O 1
ATOM 587 N N . VAL A 1 83 ? -1.683 -0.746 -5.256 1.00 81.56 83 VAL A N 1
ATOM 588 C CA . VAL A 1 83 ? -2.457 0.106 -4.341 1.00 81.56 83 VAL A CA 1
ATOM 589 C C . VAL A 1 83 ? -3.887 -0.393 -4.200 1.00 81.56 83 VAL A C 1
ATOM 591 O O . VAL A 1 83 ? -4.264 -0.866 -3.132 1.00 81.56 83 VAL A O 1
ATOM 594 N N . ALA A 1 84 ? -4.685 -0.323 -5.265 1.00 81.38 84 ALA A N 1
ATOM 595 C CA . ALA A 1 84 ? -6.121 -0.585 -5.180 1.00 81.38 84 ALA A CA 1
ATOM 596 C C . ALA A 1 84 ? -6.437 -2.051 -4.838 1.00 81.38 84 ALA A C 1
ATOM 598 O O . ALA A 1 84 ? -7.285 -2.334 -3.991 1.00 81.38 84 ALA A O 1
ATOM 599 N N . LEU A 1 85 ? -5.736 -2.984 -5.481 1.00 84.31 85 LEU A N 1
ATOM 600 C CA . LEU A 1 85 ? -5.981 -4.412 -5.332 1.00 84.31 85 LEU A CA 1
ATOM 601 C C . LEU A 1 85 ? -5.622 -4.924 -3.924 1.00 84.31 85 LEU A C 1
ATOM 603 O O . LEU A 1 85 ? -6.454 -5.618 -3.341 1.00 84.31 85 LEU A O 1
ATOM 607 N N . PRO A 1 86 ? -4.490 -4.533 -3.304 1.00 83.25 86 PRO A N 1
ATOM 608 C CA . PRO A 1 86 ? -4.218 -4.871 -1.909 1.00 83.25 86 PRO A CA 1
ATOM 609 C C . PRO A 1 86 ? -5.262 -4.342 -0.924 1.00 83.25 86 PRO A C 1
ATOM 611 O O . PRO A 1 86 ? -5.671 -5.087 -0.035 1.00 83.25 86 PRO A O 1
ATOM 614 N N . PHE A 1 87 ? -5.759 -3.112 -1.108 1.00 84.62 87 PHE A N 1
ATOM 615 C CA . PHE A 1 87 ? -6.850 -2.585 -0.280 1.00 84.62 87 PHE A CA 1
ATOM 616 C C . PHE A 1 87 ? -8.110 -3.445 -0.374 1.00 84.62 87 PHE A C 1
ATOM 618 O O . PHE A 1 87 ? -8.675 -3.808 0.656 1.00 84.62 87 PHE A O 1
ATOM 625 N N . LEU A 1 88 ? -8.533 -3.794 -1.593 1.00 85.94 88 LEU A N 1
ATOM 626 C CA . LEU A 1 88 ? -9.711 -4.634 -1.814 1.00 85.94 88 LEU A CA 1
ATOM 627 C C . LEU A 1 88 ? -9.537 -6.027 -1.207 1.00 85.94 88 LEU A C 1
ATOM 629 O O . LEU A 1 88 ? -10.413 -6.489 -0.481 1.00 85.94 88 LEU A O 1
ATOM 633 N N . LEU A 1 89 ? -8.406 -6.684 -1.474 1.00 87.69 89 LEU A N 1
ATOM 634 C CA . LEU A 1 89 ? -8.142 -8.032 -0.972 1.00 87.69 89 LEU A CA 1
ATOM 635 C C . LEU A 1 89 ? -8.133 -8.078 0.554 1.00 87.69 89 LEU A C 1
ATOM 637 O O . LEU A 1 89 ? -8.735 -8.974 1.138 1.00 87.69 89 LEU A O 1
ATOM 641 N N . VAL A 1 90 ? -7.477 -7.113 1.200 1.00 86.25 90 VAL A N 1
ATOM 642 C CA . VAL A 1 90 ? -7.345 -7.088 2.661 1.00 86.25 90 VAL A CA 1
ATOM 643 C C . VAL A 1 90 ? -8.664 -6.704 3.320 1.00 86.25 90 VAL A C 1
ATOM 645 O O . VAL A 1 90 ? -9.041 -7.337 4.301 1.00 86.25 90 VAL A O 1
ATOM 648 N N . ALA A 1 91 ? -9.406 -5.742 2.765 1.00 84.69 91 ALA A N 1
ATOM 649 C CA . ALA A 1 91 ? -10.729 -5.390 3.275 1.00 84.69 91 ALA A CA 1
ATOM 650 C C . ALA A 1 91 ? -11.695 -6.583 3.200 1.00 84.69 91 ALA A C 1
ATOM 652 O O . ALA A 1 91 ? -12.335 -6.909 4.194 1.00 84.69 91 ALA A O 1
ATOM 653 N N . VAL A 1 92 ? -11.744 -7.282 2.057 1.00 88.50 92 VAL A N 1
ATOM 654 C CA . VAL A 1 92 ? -12.571 -8.490 1.881 1.00 88.50 92 VAL A CA 1
ATOM 655 C C . VAL A 1 92 ? -12.108 -9.623 2.795 1.00 88.50 92 VAL A C 1
ATOM 657 O O . VAL A 1 92 ? -12.935 -10.335 3.360 1.00 88.50 92 VAL A O 1
ATOM 660 N N . TYR A 1 93 ? -10.796 -9.809 2.951 1.00 89.19 93 TYR A N 1
ATOM 661 C CA . TYR A 1 93 ? -10.247 -10.808 3.864 1.00 89.19 93 TYR A CA 1
ATOM 662 C C . TYR A 1 93 ? -10.687 -10.537 5.307 1.00 89.19 93 TYR A C 1
ATOM 664 O O . TYR A 1 93 ? -11.209 -11.441 5.956 1.00 89.19 93 TYR A O 1
ATOM 672 N N . LEU A 1 94 ? -10.534 -9.304 5.797 1.00 85.19 94 LEU A N 1
ATOM 673 C CA . LEU A 1 94 ? -10.922 -8.927 7.158 1.00 85.19 94 LEU A CA 1
ATOM 674 C C . LEU A 1 94 ? -12.431 -9.029 7.384 1.00 85.19 94 LEU A C 1
ATOM 676 O O . LEU A 1 94 ? -12.845 -9.569 8.405 1.00 85.19 94 LEU A O 1
ATOM 680 N N . ASP A 1 95 ? -13.239 -8.578 6.426 1.00 86.56 95 ASP A N 1
ATOM 681 C CA . ASP A 1 95 ? -14.702 -8.691 6.473 1.00 86.56 95 ASP A CA 1
ATOM 682 C C . ASP A 1 95 ? -15.164 -10.155 6.589 1.00 86.56 95 ASP A C 1
ATOM 684 O O . ASP A 1 95 ? -16.083 -10.476 7.335 1.00 86.56 95 ASP A O 1
ATOM 688 N N . ARG A 1 96 ? -14.473 -11.083 5.911 1.00 86.94 96 ARG A N 1
ATOM 689 C CA . ARG A 1 96 ? -14.810 -12.516 5.952 1.00 86.94 96 ARG A CA 1
ATOM 690 C C . ARG A 1 96 ? -14.248 -13.276 7.148 1.00 86.94 96 ARG A C 1
ATOM 692 O O . ARG A 1 96 ? -14.750 -14.355 7.452 1.00 86.94 96 ARG A O 1
ATOM 699 N N . THR A 1 97 ? -13.184 -12.780 7.772 1.00 85.19 97 THR A N 1
ATOM 700 C CA . THR A 1 97 ? -12.450 -13.507 8.825 1.00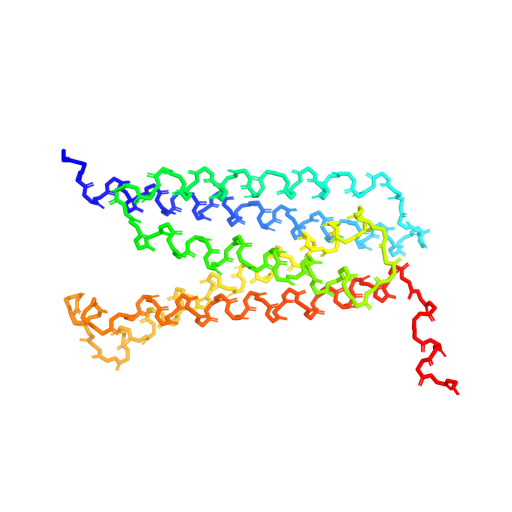 85.19 97 THR A CA 1
ATOM 701 C C . THR A 1 97 ? -12.644 -12.926 10.219 1.00 85.19 97 THR A C 1
ATOM 703 O O . THR A 1 97 ? -12.275 -13.568 11.200 1.00 85.19 97 THR A O 1
ATOM 706 N N . THR A 1 98 ? -13.239 -11.738 10.335 1.00 80.62 98 THR A N 1
ATOM 707 C CA . THR A 1 98 ? -13.403 -11.033 11.608 1.00 80.62 98 THR A CA 1
ATOM 708 C C . THR A 1 98 ? -14.837 -10.539 11.780 1.00 80.62 98 THR A C 1
ATOM 710 O O . THR A 1 98 ? -15.515 -10.226 10.810 1.00 80.62 98 THR A O 1
ATOM 713 N N . ALA A 1 99 ? -15.308 -10.432 13.025 1.00 83.12 99 ALA A N 1
ATOM 714 C CA . ALA A 1 99 ? -16.618 -9.854 13.349 1.00 83.12 99 ALA A CA 1
ATOM 715 C C . ALA A 1 99 ? -16.539 -8.333 13.601 1.00 83.12 99 ALA A C 1
ATOM 717 O O . ALA A 1 99 ? -17.320 -7.774 14.375 1.00 83.12 99 ALA A O 1
ATOM 718 N N . LEU A 1 100 ? -15.542 -7.668 13.010 1.00 80.06 100 LEU A N 1
ATOM 719 C CA . LEU A 1 100 ? -15.295 -6.245 13.205 1.00 80.06 100 LEU A CA 1
ATOM 720 C C . LEU A 1 100 ? -16.352 -5.392 12.499 1.00 80.06 100 LEU A C 1
ATOM 722 O O . LEU A 1 100 ? -16.918 -5.772 11.479 1.00 80.06 100 LEU A O 1
ATOM 726 N N . SER A 1 101 ? -16.591 -4.190 13.025 1.00 85.94 101 SER A N 1
ATOM 727 C CA . SER A 1 101 ? -17.418 -3.210 12.321 1.00 85.94 101 SER A CA 1
ATOM 728 C C . SER A 1 101 ? -16.726 -2.741 11.033 1.00 85.94 101 SER A C 1
ATOM 730 O O . SER A 1 101 ? -15.497 -2.677 10.980 1.00 85.94 101 SER A O 1
ATOM 732 N N . ASN A 1 102 ? -17.489 -2.307 10.022 1.00 85.31 102 ASN A N 1
ATOM 733 C CA . ASN A 1 102 ? -16.928 -1.757 8.773 1.00 85.31 102 ASN A CA 1
ATOM 734 C C . ASN A 1 102 ? -15.900 -0.638 9.018 1.00 85.31 102 ASN A C 1
ATOM 736 O O . ASN A 1 102 ? -14.925 -0.494 8.283 1.00 85.31 102 ASN A O 1
ATOM 740 N N . LEU A 1 103 ? -16.111 0.155 10.071 1.00 84.81 103 LEU A N 1
ATOM 741 C CA . LEU A 1 103 ? -15.219 1.243 10.460 1.00 84.81 103 LEU A CA 1
ATOM 742 C C . LEU A 1 103 ? -13.895 0.721 11.046 1.00 84.81 103 LEU A C 1
ATOM 744 O O . LEU A 1 103 ? -12.844 1.317 10.811 1.00 84.81 103 LEU A O 1
ATOM 748 N N . ASP A 1 104 ? -13.931 -0.406 11.756 1.00 83.38 104 ASP A N 1
ATOM 749 C CA . ASP A 1 104 ? -12.739 -1.077 12.283 1.00 83.38 104 ASP A CA 1
ATOM 750 C C . ASP A 1 104 ? -11.964 -1.804 11.187 1.00 83.38 104 ASP A C 1
ATOM 752 O O . ASP A 1 104 ? -10.739 -1.694 11.144 1.00 83.38 104 ASP A O 1
ATOM 756 N N . VAL A 1 105 ? -12.664 -2.450 10.248 1.00 85.06 105 VAL A N 1
ATOM 757 C CA . VAL A 1 105 ? -12.056 -3.031 9.041 1.00 85.06 105 VAL A CA 1
ATOM 758 C C . VAL A 1 105 ? -11.339 -1.949 8.233 1.00 85.06 105 VAL A C 1
ATOM 760 O O . VAL A 1 105 ? -10.174 -2.118 7.869 1.00 85.06 105 VAL A O 1
ATOM 763 N N . ALA A 1 106 ? -11.988 -0.802 8.007 1.00 85.56 106 ALA A N 1
ATOM 764 C CA . ALA A 1 106 ? -11.387 0.322 7.292 1.00 85.56 106 ALA A CA 1
ATOM 765 C C . ALA A 1 106 ? -10.133 0.852 8.005 1.00 85.56 106 ALA A C 1
ATOM 767 O O . ALA A 1 106 ? -9.082 0.997 7.380 1.00 85.56 106 ALA A O 1
ATOM 768 N N . ALA A 1 107 ? -10.211 1.096 9.317 1.00 84.12 107 ALA A N 1
ATOM 769 C CA . ALA A 1 107 ? -9.072 1.585 10.090 1.00 84.12 107 ALA A CA 1
ATOM 770 C C . ALA A 1 107 ? -7.906 0.580 10.104 1.00 84.12 107 ALA A C 1
ATOM 772 O O . ALA A 1 107 ? -6.765 0.969 9.851 1.00 84.12 107 ALA A O 1
ATOM 773 N N . ALA A 1 108 ? -8.181 -0.708 10.334 1.00 84.81 108 ALA A N 1
ATOM 774 C CA . ALA A 1 108 ? -7.166 -1.761 10.346 1.00 84.81 108 ALA A CA 1
ATOM 775 C C . ALA A 1 108 ? -6.482 -1.915 8.980 1.00 84.81 108 ALA A C 1
ATOM 777 O O . ALA A 1 108 ? -5.258 -2.025 8.910 1.00 84.81 108 ALA A O 1
ATOM 778 N N . THR A 1 109 ? -7.255 -1.841 7.893 1.00 86.75 109 THR A N 1
ATOM 779 C CA . THR A 1 109 ? -6.724 -1.920 6.526 1.00 86.75 109 THR A CA 1
ATOM 780 C C . THR A 1 109 ? -5.764 -0.763 6.233 1.00 86.75 109 THR A C 1
ATOM 782 O O . THR A 1 109 ? -4.683 -0.982 5.694 1.00 86.75 109 THR A O 1
ATOM 785 N N . VAL A 1 110 ? -6.108 0.468 6.627 1.00 86.75 110 VAL A N 1
ATOM 786 C CA . VAL A 1 110 ? -5.252 1.655 6.417 1.00 86.75 110 VAL A CA 1
ATOM 787 C C . VAL A 1 110 ? -3.972 1.586 7.234 1.00 86.75 110 VAL A C 1
ATOM 789 O O . VAL A 1 110 ? -2.894 1.894 6.725 1.00 86.75 110 VAL A O 1
ATOM 792 N N . VAL A 1 111 ? -4.088 1.182 8.500 1.00 86.81 111 VAL A N 1
ATOM 793 C CA . VAL A 1 111 ? -2.938 1.001 9.391 1.00 86.81 111 VAL A CA 1
ATOM 794 C C . VAL A 1 111 ? -1.963 -0.016 8.798 1.00 86.81 111 VAL A C 1
ATOM 796 O O . VAL A 1 111 ? -0.756 0.220 8.776 1.00 86.81 111 VAL A O 1
ATOM 799 N N . ALA A 1 112 ? -2.490 -1.124 8.275 1.00 88.12 112 ALA A N 1
ATOM 800 C CA . ALA A 1 112 ? -1.695 -2.166 7.646 1.00 88.12 112 ALA A CA 1
ATOM 801 C C . ALA A 1 112 ? -1.085 -1.733 6.305 1.00 88.12 112 ALA A C 1
ATOM 803 O O . ALA A 1 112 ? 0.023 -2.153 5.967 1.00 88.12 112 ALA A O 1
ATOM 804 N N . TRP A 1 113 ? -1.780 -0.875 5.555 1.00 90.94 113 TRP A N 1
ATOM 805 C CA . TRP A 1 113 ? -1.345 -0.424 4.238 1.00 90.94 113 TRP A CA 1
ATOM 806 C C . TRP A 1 113 ? -0.042 0.372 4.275 1.00 90.94 113 TRP A C 1
ATOM 808 O O . TRP A 1 113 ? 0.847 0.080 3.488 1.00 90.94 113 TRP A O 1
ATOM 818 N N . GLY A 1 114 ? 0.102 1.349 5.178 1.00 86.88 114 GLY A N 1
ATOM 819 C CA . GLY A 1 114 ? 1.248 2.271 5.168 1.00 86.88 114 GLY A CA 1
ATOM 820 C C . GLY A 1 114 ? 2.619 1.566 5.160 1.00 86.88 114 GLY A C 1
ATOM 821 O O . GLY A 1 114 ? 3.382 1.735 4.205 1.00 86.88 114 GLY A O 1
ATOM 822 N N . PRO A 1 115 ? 2.941 0.738 6.174 1.00 87.12 115 PRO A N 1
ATOM 823 C CA . PRO A 1 115 ? 4.200 -0.007 6.208 1.00 87.12 115 PRO A CA 1
ATOM 824 C C . PRO A 1 115 ? 4.342 -0.996 5.042 1.00 87.12 115 PRO A C 1
ATOM 826 O O . PRO A 1 115 ? 5.416 -1.102 4.450 1.00 87.12 115 PRO A O 1
ATOM 829 N N . ALA A 1 116 ? 3.262 -1.706 4.698 1.00 88.31 116 ALA A N 1
ATOM 830 C CA . ALA A 1 116 ? 3.278 -2.714 3.643 1.00 88.31 116 ALA A CA 1
ATOM 831 C C . ALA A 1 116 ? 3.518 -2.098 2.258 1.00 88.31 116 ALA A C 1
ATOM 833 O O . ALA A 1 116 ? 4.296 -2.636 1.477 1.00 88.31 116 ALA A O 1
ATOM 834 N N . PHE A 1 117 ? 2.909 -0.946 1.973 1.00 88.50 117 PHE A N 1
ATOM 835 C CA . PHE A 1 117 ? 3.102 -0.192 0.740 1.00 88.50 117 PHE A CA 1
ATOM 836 C C . PHE A 1 117 ? 4.545 0.282 0.596 1.00 88.50 117 PHE A C 1
ATOM 838 O O . PHE A 1 117 ? 5.147 0.071 -0.452 1.00 88.50 117 PHE A O 1
ATOM 845 N N . LEU A 1 118 ? 5.129 0.867 1.648 1.00 89.25 118 LEU A N 1
ATOM 846 C CA . LEU A 1 118 ? 6.529 1.307 1.620 1.00 89.25 118 LEU A CA 1
ATOM 847 C C . LEU A 1 118 ? 7.480 0.134 1.358 1.00 89.25 118 LEU A C 1
ATOM 849 O O . LEU A 1 118 ? 8.382 0.249 0.528 1.00 89.25 118 LEU A O 1
ATOM 853 N N . LEU A 1 119 ? 7.244 -1.010 2.007 1.00 88.88 119 LEU A N 1
ATOM 854 C CA . LEU A 1 119 ? 8.001 -2.233 1.749 1.00 88.88 119 LEU A CA 1
ATOM 855 C C . LEU A 1 119 ? 7.812 -2.718 0.307 1.00 88.88 119 LEU A C 1
ATOM 857 O O . LEU A 1 119 ? 8.791 -3.031 -0.364 1.00 88.88 119 LEU A O 1
ATOM 861 N N . GLY A 1 120 ? 6.578 -2.713 -0.197 1.00 85.44 120 GLY A N 1
ATOM 862 C CA . GLY A 1 120 ? 6.266 -3.040 -1.584 1.00 85.44 120 GLY A CA 1
ATOM 863 C C . GLY A 1 120 ? 7.022 -2.162 -2.574 1.00 85.44 120 GLY A C 1
ATOM 864 O O . GLY A 1 120 ? 7.654 -2.689 -3.482 1.00 85.44 120 GLY A O 1
ATOM 865 N N . VAL A 1 121 ? 7.035 -0.841 -2.371 1.00 86.19 121 VAL A N 1
ATOM 866 C CA . VAL A 1 121 ? 7.810 0.103 -3.193 1.00 86.19 121 VAL A CA 1
ATOM 867 C C . VAL A 1 121 ? 9.293 -0.274 -3.177 1.00 86.19 121 VAL A C 1
ATOM 869 O O . VAL A 1 121 ? 9.882 -0.447 -4.241 1.00 86.19 121 VAL A O 1
ATOM 872 N N . VAL A 1 122 ? 9.890 -0.493 -2.003 1.00 87.69 122 VAL A N 1
ATOM 873 C CA . VAL A 1 122 ? 11.297 -0.922 -1.904 1.00 87.69 122 VAL A CA 1
ATOM 874 C C . VAL A 1 122 ? 11.541 -2.229 -2.664 1.00 87.69 122 VAL A C 1
ATOM 876 O O . VAL A 1 122 ? 12.527 -2.327 -3.391 1.00 87.69 122 VAL A O 1
ATOM 879 N N . VAL A 1 123 ? 10.631 -3.204 -2.568 1.00 86.62 123 VAL A N 1
ATOM 880 C CA . VAL A 1 123 ? 10.720 -4.474 -3.303 1.00 86.62 123 VAL A CA 1
ATOM 881 C C . VAL A 1 123 ? 10.637 -4.253 -4.813 1.00 86.62 123 VAL A C 1
ATOM 883 O O . VAL A 1 123 ? 11.466 -4.798 -5.533 1.00 86.62 123 VAL A O 1
ATOM 886 N N . VAL A 1 124 ? 9.703 -3.438 -5.314 1.00 84.44 124 VAL A N 1
ATOM 887 C CA . VAL A 1 124 ? 9.575 -3.171 -6.759 1.00 84.44 124 VAL A CA 1
ATOM 888 C C . VAL A 1 124 ? 10.837 -2.512 -7.305 1.00 84.44 124 VAL A C 1
ATOM 890 O O . VAL A 1 124 ? 11.413 -2.994 -8.282 1.00 84.44 124 VAL A O 1
ATOM 893 N N . PHE A 1 125 ? 11.282 -1.415 -6.689 1.00 84.31 125 PHE A N 1
ATOM 894 C CA . PHE A 1 125 ? 12.449 -0.679 -7.178 1.00 84.31 125 PHE A CA 1
ATOM 895 C C . PHE A 1 125 ? 13.737 -1.478 -6.983 1.00 84.31 125 PHE A C 1
ATOM 897 O O . PHE A 1 125 ? 14.561 -1.520 -7.895 1.00 84.31 125 PHE A O 1
ATOM 904 N N . GLY A 1 126 ? 13.882 -2.161 -5.847 1.00 84.75 126 GLY A N 1
ATOM 905 C CA . GLY A 1 126 ? 15.023 -3.019 -5.547 1.00 84.75 126 GLY A CA 1
ATOM 906 C C . GLY A 1 126 ? 15.119 -4.219 -6.485 1.00 84.75 126 GLY A C 1
ATOM 907 O O . GLY A 1 126 ? 16.186 -4.468 -7.037 1.00 84.75 126 GLY A O 1
ATOM 908 N N . ALA A 1 127 ? 14.013 -4.924 -6.739 1.00 84.44 127 ALA A N 1
ATOM 909 C CA . ALA A 1 127 ? 13.989 -6.056 -7.664 1.00 84.44 127 ALA A CA 1
ATOM 910 C C . ALA A 1 127 ? 14.257 -5.611 -9.105 1.00 84.44 127 ALA A C 1
ATOM 912 O O . ALA A 1 127 ? 15.033 -6.254 -9.811 1.00 84.44 127 ALA A O 1
ATOM 913 N N . ASN A 1 128 ? 13.665 -4.495 -9.539 1.00 83.81 128 ASN A N 1
ATOM 914 C CA . ASN A 1 128 ? 13.895 -3.967 -10.879 1.00 83.81 128 ASN A CA 1
ATOM 915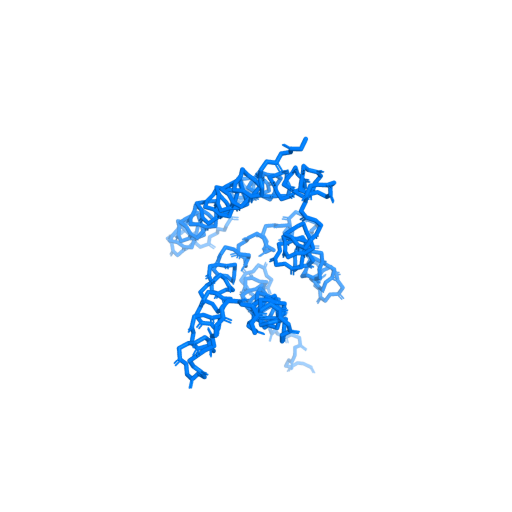 C C . ASN A 1 128 ? 15.359 -3.533 -11.067 1.00 83.81 128 ASN A C 1
ATOM 917 O O . ASN A 1 128 ? 16.005 -3.968 -12.018 1.00 83.81 128 ASN A O 1
ATOM 921 N N . ALA A 1 129 ? 15.907 -2.738 -10.141 1.00 8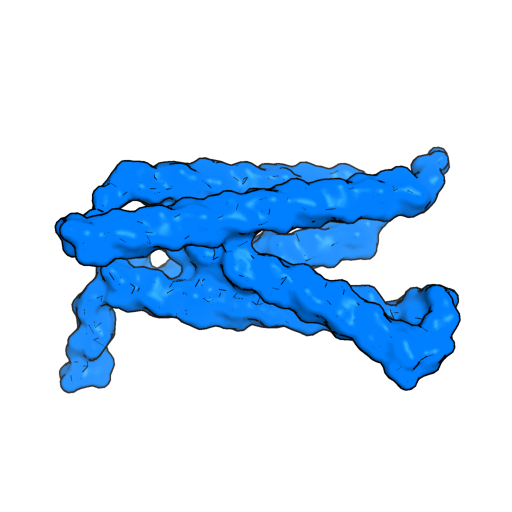4.19 129 ALA A N 1
ATOM 922 C CA . ALA A 1 129 ? 17.301 -2.295 -10.194 1.00 84.19 129 ALA A CA 1
ATOM 923 C C . ALA A 1 129 ? 18.284 -3.469 -10.068 1.00 84.19 129 ALA A C 1
ATOM 925 O O . ALA A 1 129 ? 19.241 -3.551 -10.833 1.00 84.19 129 ALA A O 1
ATOM 926 N N . GLY A 1 130 ? 18.019 -4.403 -9.153 1.00 84.12 130 GLY A N 1
ATOM 927 C CA . GLY A 1 130 ? 18.846 -5.587 -8.938 1.00 84.12 130 GLY A CA 1
ATOM 928 C C . GLY A 1 130 ? 18.872 -6.514 -10.149 1.00 84.12 130 GLY A C 1
ATOM 929 O O . GLY A 1 130 ? 19.937 -6.993 -10.515 1.00 84.12 130 GLY A O 1
ATOM 930 N N . THR A 1 131 ? 17.735 -6.714 -10.820 1.00 83.19 131 THR A N 1
ATOM 931 C CA . THR A 1 131 ? 17.669 -7.541 -12.037 1.00 83.19 131 THR A CA 1
ATOM 932 C C . THR A 1 131 ? 18.409 -6.876 -13.196 1.00 83.19 131 THR A C 1
ATOM 934 O O . THR A 1 131 ? 19.161 -7.540 -13.900 1.00 83.19 131 THR A O 1
ATOM 937 N N . VAL A 1 132 ? 18.247 -5.562 -13.385 1.00 85.19 132 VAL A N 1
ATOM 938 C CA . VAL A 1 132 ? 18.982 -4.830 -14.430 1.00 85.19 132 VAL A CA 1
ATOM 939 C C . VAL A 1 132 ? 20.489 -4.884 -14.177 1.00 85.19 132 VAL A C 1
ATOM 941 O O . VAL A 1 132 ? 21.238 -5.167 -15.104 1.00 85.19 132 VAL A O 1
ATOM 944 N N . ALA A 1 133 ? 20.925 -4.684 -12.931 1.00 85.44 133 ALA A N 1
ATOM 945 C CA . ALA A 1 133 ? 22.339 -4.712 -12.568 1.00 85.44 133 ALA A CA 1
ATOM 946 C C . ALA A 1 133 ? 22.956 -6.120 -12.632 1.00 85.44 133 ALA A C 1
ATOM 948 O O . ALA A 1 133 ? 24.076 -6.273 -13.103 1.00 85.44 133 ALA A O 1
ATOM 949 N N . ALA A 1 134 ? 22.244 -7.155 -12.174 1.00 88.19 134 ALA A N 1
ATOM 950 C CA . ALA A 1 134 ? 22.765 -8.524 -12.125 1.00 88.19 134 ALA A CA 1
ATOM 951 C C . ALA A 1 134 ? 22.942 -9.157 -13.513 1.00 88.19 134 ALA A C 1
ATOM 953 O O . ALA A 1 134 ? 23.793 -10.028 -13.682 1.00 88.19 134 ALA A O 1
ATOM 954 N N . PHE A 1 135 ? 22.135 -8.734 -14.486 1.00 87.44 135 PHE A N 1
ATOM 955 C CA . PHE A 1 135 ? 22.131 -9.282 -15.843 1.00 87.44 135 PHE A CA 1
ATOM 956 C C . PHE A 1 135 ? 22.648 -8.295 -16.901 1.00 87.44 135 PHE A C 1
ATOM 958 O O . PHE A 1 135 ? 22.549 -8.601 -18.085 1.00 87.44 135 PHE A O 1
ATOM 965 N N . ASP A 1 136 ? 23.167 -7.133 -16.483 1.00 88.19 136 ASP A N 1
ATOM 966 C CA . ASP A 1 136 ? 23.650 -6.042 -17.349 1.00 88.19 136 ASP A CA 1
ATOM 967 C C . ASP A 1 136 ? 22.681 -5.712 -18.503 1.00 88.19 136 ASP A C 1
ATOM 969 O O . ASP A 1 136 ? 23.054 -5.563 -19.666 1.00 88.19 136 ASP A O 1
ATOM 973 N N . LEU A 1 137 ? 21.381 -5.673 -18.185 1.00 84.25 137 LEU A N 1
ATOM 974 C CA . LEU A 1 137 ? 20.331 -5.603 -19.202 1.00 84.25 137 LEU A CA 1
ATOM 975 C C . LEU A 1 137 ? 20.240 -4.207 -19.805 1.00 84.25 137 LEU A C 1
ATOM 977 O O . LEU A 1 137 ? 19.981 -3.221 -19.105 1.00 84.25 137 LEU A O 1
ATOM 981 N N . ALA A 1 138 ? 20.284 -4.134 -21.134 1.00 85.88 138 ALA A N 1
ATOM 982 C CA . ALA A 1 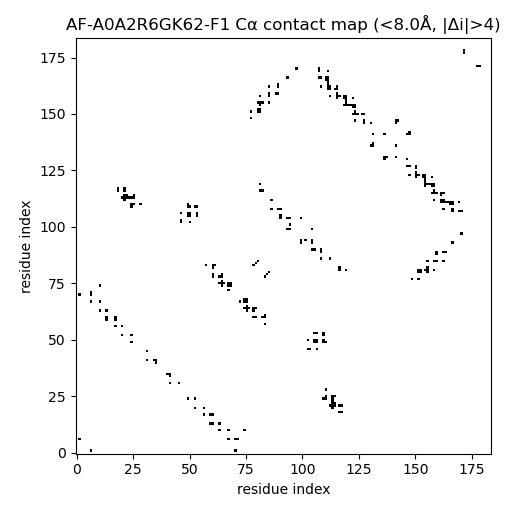138 ? 19.945 -2.903 -21.829 1.00 85.88 138 ALA A CA 1
ATOM 983 C C . ALA A 1 138 ? 18.454 -2.542 -21.604 1.00 85.88 138 ALA A C 1
ATOM 985 O O . ALA A 1 138 ? 17.601 -3.431 -21.486 1.00 85.88 138 ALA A O 1
ATOM 986 N N . PRO A 1 139 ? 18.064 -1.250 -21.633 1.00 77.62 139 PRO A N 1
ATOM 987 C CA . PRO A 1 139 ? 16.671 -0.833 -21.414 1.00 77.62 139 PRO A CA 1
ATOM 988 C C . PRO A 1 139 ? 15.653 -1.502 -22.355 1.00 77.62 139 PRO A C 1
ATOM 990 O O . PRO A 1 139 ? 14.510 -1.765 -21.971 1.00 77.62 139 PRO A O 1
ATOM 993 N N . ALA A 1 140 ? 16.066 -1.802 -23.591 1.00 80.81 140 ALA A N 1
ATOM 994 C CA . ALA A 1 140 ? 15.243 -2.511 -24.567 1.00 80.81 140 ALA A CA 1
ATOM 995 C C . ALA A 1 140 ? 14.999 -3.981 -24.173 1.00 80.81 140 ALA A C 1
ATOM 997 O O . ALA A 1 140 ? 13.891 -4.494 -24.343 1.00 80.81 140 ALA A O 1
ATOM 998 N N . GLU A 1 141 ? 16.001 -4.641 -23.595 1.00 78.75 141 GLU A N 1
ATOM 999 C CA . GLU A 1 141 ? 15.927 -6.034 -23.146 1.00 78.75 141 GLU A CA 1
ATOM 1000 C C . GLU A 1 141 ? 15.098 -6.161 -21.872 1.00 78.75 141 GLU A C 1
ATOM 1002 O O . GLU A 1 141 ? 14.204 -7.004 -21.808 1.00 78.75 141 GLU A O 1
ATOM 1007 N N . ALA A 1 142 ? 15.289 -5.255 -20.909 1.00 75.88 142 ALA A N 1
ATOM 1008 C CA . ALA A 1 142 ? 14.466 -5.190 -19.703 1.00 75.88 142 ALA A CA 1
ATOM 1009 C C . ALA A 1 142 ? 12.972 -4.993 -20.033 1.00 75.88 142 ALA A C 1
ATOM 1011 O O . ALA A 1 142 ? 12.097 -5.610 -19.414 1.00 75.88 142 ALA A O 1
ATOM 1012 N N . ARG A 1 143 ? 12.662 -4.180 -21.057 1.00 79.06 143 ARG A N 1
ATOM 1013 C CA . ARG A 1 143 ? 11.291 -4.005 -21.562 1.00 79.06 143 ARG A CA 1
ATOM 1014 C C . ARG A 1 143 ? 10.764 -5.279 -22.226 1.00 79.06 143 ARG A C 1
ATOM 1016 O O . ARG A 1 143 ? 9.620 -5.657 -21.972 1.00 79.06 143 ARG A O 1
ATOM 1023 N N . ARG A 1 144 ? 11.581 -5.954 -23.041 1.00 82.12 144 ARG A N 1
ATOM 1024 C CA . ARG A 1 144 ? 11.210 -7.212 -23.712 1.00 82.12 144 ARG A CA 1
ATOM 1025 C C . ARG A 1 144 ? 10.926 -8.335 -22.710 1.00 82.12 144 ARG A C 1
ATOM 1027 O O . ARG A 1 144 ? 9.934 -9.041 -22.863 1.00 82.12 144 ARG A O 1
ATOM 1034 N N . LEU A 1 145 ? 11.752 -8.451 -21.672 1.00 83.38 145 LEU A N 1
ATOM 1035 C CA . LEU A 1 145 ? 11.619 -9.429 -20.587 1.00 83.38 145 LEU A CA 1
ATOM 1036 C C . LEU A 1 145 ? 10.540 -9.057 -19.560 1.00 83.38 145 LEU A C 1
ATOM 1038 O O . LEU A 1 145 ? 10.278 -9.826 -18.641 1.00 83.38 145 LEU A O 1
ATOM 1042 N N . ARG A 1 146 ? 9.893 -7.893 -19.715 1.00 85.06 146 ARG A N 1
ATOM 1043 C CA . ARG A 1 146 ? 8.840 -7.399 -18.818 1.00 85.06 146 ARG A CA 1
ATOM 1044 C C . ARG A 1 146 ? 9.289 -7.342 -17.350 1.00 85.06 146 ARG A C 1
ATOM 1046 O O . ARG A 1 146 ? 8.474 -7.549 -16.453 1.00 85.06 146 ARG A O 1
ATOM 1053 N N . VAL A 1 147 ? 10.560 -7.010 -17.100 1.00 81.31 147 VAL A N 1
ATOM 1054 C CA . VAL A 1 147 ? 11.162 -6.990 -15.750 1.00 81.31 147 VAL A CA 1
ATOM 1055 C C . VAL A 1 147 ? 10.343 -6.128 -14.786 1.00 81.31 147 VAL A C 1
ATOM 1057 O O . VAL A 1 147 ? 10.045 -6.559 -13.676 1.00 81.31 147 VAL A O 1
ATOM 1060 N N . ALA A 1 148 ? 9.877 -4.963 -15.246 1.00 76.81 148 ALA A N 1
ATOM 1061 C CA . ALA A 1 148 ? 9.036 -4.071 -14.452 1.00 76.81 148 ALA A CA 1
ATOM 1062 C C . ALA A 1 148 ? 7.728 -4.734 -13.984 1.00 76.81 148 ALA A C 1
ATOM 1064 O O . ALA A 1 148 ? 7.344 -4.573 -12.832 1.00 76.81 148 ALA A O 1
ATOM 1065 N N . TRP A 1 149 ? 7.070 -5.531 -14.834 1.00 79.56 149 TRP A N 1
ATOM 1066 C CA . TRP A 1 149 ? 5.847 -6.245 -14.454 1.00 79.56 149 TRP A CA 1
ATOM 1067 C C . TRP A 1 149 ? 6.111 -7.324 -13.411 1.00 79.56 1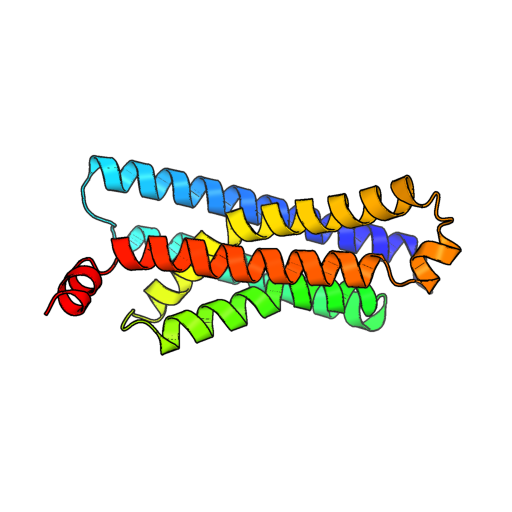49 TRP A C 1
ATOM 1069 O O . TRP A 1 149 ? 5.328 -7.468 -12.476 1.00 79.56 149 TRP A O 1
ATOM 1079 N N . ILE A 1 150 ? 7.215 -8.061 -13.550 1.00 84.19 150 ILE A N 1
ATOM 1080 C CA . ILE A 1 150 ? 7.605 -9.102 -12.593 1.00 84.19 150 ILE A CA 1
ATOM 1081 C C . ILE A 1 150 ? 7.936 -8.467 -11.239 1.00 84.19 150 ILE A C 1
ATOM 1083 O O . ILE A 1 150 ? 7.413 -8.896 -10.212 1.00 84.19 150 ILE A O 1
ATOM 1087 N N . ALA A 1 151 ? 8.741 -7.401 -11.243 1.00 83.44 151 ALA A N 1
ATOM 1088 C CA . ALA A 1 151 ? 9.084 -6.653 -10.039 1.00 83.44 151 ALA A CA 1
ATOM 1089 C C . ALA A 1 151 ? 7.834 -6.081 -9.358 1.00 83.44 151 ALA A C 1
ATOM 1091 O O . ALA A 1 151 ? 7.690 -6.180 -8.142 1.00 83.44 151 ALA A O 1
ATOM 1092 N N . SER A 1 152 ? 6.891 -5.540 -10.132 1.00 79.50 152 SER A N 1
ATOM 1093 C CA . SER A 1 152 ? 5.625 -5.044 -9.599 1.00 79.50 152 SER A CA 1
ATOM 1094 C C . SER A 1 152 ? 4.699 -6.134 -9.080 1.00 79.50 152 SER A C 1
ATOM 1096 O O . SER A 1 152 ? 4.047 -5.912 -8.066 1.00 79.50 152 SER A O 1
ATOM 1098 N N . ALA A 1 153 ? 4.648 -7.306 -9.715 1.00 83.81 153 ALA A N 1
ATOM 1099 C CA . ALA A 1 153 ? 3.898 -8.444 -9.194 1.00 83.81 153 ALA A CA 1
ATOM 1100 C C . ALA A 1 153 ? 4.477 -8.903 -7.848 1.00 83.81 153 ALA A C 1
ATOM 1102 O O . ALA A 1 153 ? 3.731 -9.067 -6.885 1.00 83.81 153 ALA A O 1
ATOM 1103 N N . ALA A 1 154 ? 5.806 -9.023 -7.751 1.00 85.88 154 ALA A N 1
ATOM 1104 C CA . ALA A 1 154 ? 6.488 -9.348 -6.500 1.00 85.88 154 ALA A CA 1
ATOM 1105 C C . ALA A 1 154 ? 6.220 -8.295 -5.412 1.00 85.88 154 ALA A C 1
ATOM 1107 O O . ALA A 1 154 ? 5.885 -8.644 -4.281 1.00 85.88 154 ALA A O 1
ATOM 1108 N N . GLY A 1 155 ? 6.292 -7.009 -5.766 1.00 83.94 155 GLY A N 1
ATOM 1109 C CA . GLY A 1 155 ? 5.947 -5.917 -4.861 1.00 83.94 155 GLY A CA 1
ATOM 1110 C C . GLY A 1 155 ? 4.491 -5.959 -4.412 1.00 83.94 155 GLY A C 1
ATOM 1111 O O . GLY A 1 155 ? 4.234 -5.885 -3.219 1.00 83.94 155 GLY A O 1
ATOM 1112 N N . GLY A 1 156 ? 3.538 -6.146 -5.328 1.00 83.75 156 GLY A N 1
ATOM 1113 C CA . GLY A 1 156 ? 2.113 -6.264 -5.007 1.00 83.75 156 GLY A CA 1
ATOM 1114 C C . GLY A 1 156 ? 1.821 -7.432 -4.063 1.00 83.75 156 GLY A C 1
ATOM 1115 O O . GLY A 1 156 ? 1.120 -7.254 -3.070 1.00 83.75 156 GLY A O 1
ATOM 1116 N N . VAL A 1 157 ? 2.428 -8.601 -4.301 1.00 86.75 157 VAL A N 1
ATOM 1117 C CA . VAL A 1 157 ? 2.349 -9.751 -3.383 1.00 86.75 157 VAL A CA 1
ATOM 1118 C C . VAL A 1 157 ? 2.923 -9.396 -2.010 1.00 86.75 157 VAL A C 1
ATOM 1120 O O . VAL A 1 157 ? 2.292 -9.686 -0.995 1.00 86.75 157 VAL A O 1
ATOM 1123 N N . ALA A 1 158 ? 4.076 -8.724 -1.961 1.00 87.69 158 ALA A N 1
ATOM 1124 C CA . ALA A 1 158 ? 4.673 -8.278 -0.706 1.00 87.69 158 ALA A CA 1
ATOM 1125 C C . ALA A 1 158 ? 3.767 -7.290 0.051 1.00 87.69 158 ALA A C 1
ATOM 1127 O O . ALA A 1 158 ? 3.631 -7.411 1.269 1.00 87.69 158 ALA A O 1
ATOM 1128 N N . VAL A 1 159 ? 3.091 -6.370 -0.654 1.00 88.69 159 VAL A N 1
ATOM 1129 C CA . VAL A 1 159 ? 2.095 -5.468 -0.050 1.00 88.69 159 VAL A CA 1
ATOM 1130 C C . VAL A 1 159 ? 0.939 -6.274 0.535 1.00 88.69 159 VAL A C 1
ATOM 1132 O O . VAL A 1 159 ? 0.617 -6.087 1.702 1.00 88.69 159 VAL A O 1
ATOM 1135 N N . VAL A 1 160 ? 0.332 -7.193 -0.224 1.00 87.94 160 VAL A N 1
ATOM 1136 C CA . VAL A 1 160 ? -0.809 -7.995 0.258 1.00 87.94 160 VAL A CA 1
ATOM 1137 C C . VAL A 1 160 ? -0.428 -8.806 1.495 1.00 87.94 160 VAL A C 1
ATOM 1139 O O . VAL A 1 160 ? -1.118 -8.735 2.510 1.00 87.94 160 VAL A O 1
ATOM 1142 N N . LEU A 1 161 ? 0.685 -9.544 1.442 1.00 88.50 161 LEU A N 1
ATOM 1143 C CA . LEU A 1 161 ? 1.146 -10.365 2.564 1.00 88.50 161 LEU A CA 1
ATOM 1144 C C . LEU A 1 161 ? 1.496 -9.510 3.787 1.00 88.50 161 LEU A C 1
ATOM 1146 O O . LEU A 1 161 ? 1.111 -9.847 4.908 1.00 88.50 161 LEU A O 1
ATOM 1150 N N . GLY A 1 162 ? 2.175 -8.380 3.573 1.00 86.81 162 GLY A N 1
ATOM 1151 C CA . GLY A 1 162 ? 2.488 -7.423 4.630 1.00 86.81 162 GLY A CA 1
ATOM 1152 C C . GLY A 1 162 ? 1.225 -6.852 5.271 1.00 86.81 162 GLY A C 1
ATOM 1153 O O . GLY A 1 162 ? 1.114 -6.829 6.496 1.00 86.81 162 GLY A O 1
ATOM 1154 N N . MET A 1 163 ? 0.242 -6.465 4.456 1.00 89.44 163 MET A N 1
ATOM 1155 C CA . MET A 1 163 ? -1.031 -5.946 4.942 1.00 89.44 163 MET A CA 1
ATOM 1156 C C . MET A 1 163 ? -1.798 -6.995 5.744 1.00 89.44 163 MET A C 1
ATOM 1158 O O . MET A 1 163 ? -2.244 -6.685 6.840 1.00 89.44 163 MET A O 1
ATOM 1162 N N . VAL A 1 164 ? -1.920 -8.233 5.256 1.00 87.69 164 VAL A N 1
ATOM 1163 C CA . VAL A 1 164 ? -2.596 -9.315 5.996 1.00 87.69 164 VAL A CA 1
ATOM 1164 C C . VAL A 1 164 ? -1.900 -9.575 7.334 1.00 87.69 164 VAL A C 1
ATOM 1166 O O . VAL A 1 164 ? -2.561 -9.640 8.370 1.00 87.69 164 VAL A O 1
ATOM 1169 N N . SER A 1 165 ? -0.565 -9.656 7.341 1.00 89.19 165 SER A N 1
ATOM 1170 C CA . SER A 1 165 ? 0.210 -9.874 8.568 1.00 89.19 165 SER A CA 1
ATOM 1171 C C . SER A 1 165 ? -0.004 -8.757 9.592 1.00 89.19 165 SER A C 1
ATOM 1173 O O . SER A 1 165 ? -0.237 -9.038 10.767 1.00 89.19 165 SER A O 1
ATOM 1175 N N . ILE A 1 166 ? 0.075 -7.491 9.170 1.00 86.44 166 ILE A N 1
ATOM 1176 C CA . ILE A 1 166 ? -0.100 -6.344 10.073 1.00 86.44 166 ILE A CA 1
ATOM 1177 C C . ILE A 1 166 ? -1.561 -6.235 10.516 1.00 86.44 166 ILE A C 1
ATOM 1179 O O . ILE A 1 166 ? -1.829 -5.998 11.691 1.00 86.44 166 ILE A O 1
ATOM 1183 N N . ALA A 1 167 ? -2.512 -6.454 9.611 1.00 84.62 167 ALA A N 1
ATOM 1184 C CA . ALA A 1 167 ? -3.930 -6.396 9.928 1.00 84.62 167 ALA A CA 1
ATOM 1185 C C . ALA A 1 167 ? -4.310 -7.442 10.983 1.00 84.62 167 ALA A C 1
ATOM 1187 O O . ALA A 1 167 ? -4.963 -7.085 11.957 1.00 84.62 167 ALA A O 1
ATOM 1188 N N . ASN A 1 168 ? -3.825 -8.683 10.872 1.00 85.31 168 ASN A N 1
ATOM 1189 C CA . ASN A 1 168 ? -4.047 -9.714 11.892 1.00 85.31 168 ASN A CA 1
ATOM 1190 C C . ASN A 1 168 ? -3.509 -9.290 13.274 1.00 85.31 168 ASN A C 1
ATOM 1192 O O . ASN A 1 168 ? -4.169 -9.508 14.290 1.00 85.31 168 ASN A O 1
ATOM 1196 N N . GLN A 1 169 ? -2.346 -8.626 13.325 1.00 83.25 169 GLN A N 1
ATOM 1197 C CA . GLN A 1 169 ? -1.801 -8.085 14.579 1.00 83.25 169 GLN A CA 1
ATOM 1198 C C . GLN A 1 169 ? -2.679 -6.965 15.154 1.00 83.25 169 GLN A C 1
ATOM 1200 O O . GLN A 1 169 ? -2.895 -6.912 16.362 1.00 83.25 169 GLN A O 1
ATOM 1205 N N . VAL A 1 170 ? -3.209 -6.081 14.302 1.00 80.62 170 VAL A N 1
ATOM 1206 C CA . VAL A 1 170 ? -4.095 -4.980 14.715 1.00 80.62 170 VAL A CA 1
ATOM 1207 C C . VAL A 1 170 ? -5.451 -5.505 15.189 1.00 80.62 170 VAL A C 1
ATOM 1209 O O . VAL A 1 170 ? -5.945 -5.055 16.219 1.00 80.62 170 VAL A O 1
ATOM 1212 N N . VAL A 1 171 ? -6.035 -6.481 14.491 1.00 80.38 171 VAL A N 1
ATOM 1213 C CA . VAL A 1 171 ? -7.296 -7.138 14.874 1.00 80.38 171 VAL A CA 1
ATOM 1214 C C . VAL A 1 171 ? -7.176 -7.758 16.265 1.00 80.38 171 VAL A C 1
ATOM 1216 O O . VAL A 1 171 ? -8.050 -7.535 17.099 1.00 80.38 171 VAL A O 1
ATOM 1219 N N . GLY A 1 172 ? -6.070 -8.452 16.560 1.00 70.38 172 GLY A N 1
ATOM 1220 C CA . GLY A 1 172 ? -5.828 -9.034 17.886 1.00 70.38 172 GLY A CA 1
ATOM 1221 C C . GLY A 1 172 ? -5.783 -8.007 19.029 1.00 70.38 172 GLY A C 1
ATOM 1222 O O . GLY A 1 172 ? -6.056 -8.351 20.176 1.00 70.38 172 GLY A O 1
ATOM 1223 N N . LEU A 1 173 ? -5.488 -6.736 18.728 1.00 70.50 173 LEU A N 1
ATOM 1224 C CA . LEU A 1 173 ? -5.545 -5.630 19.694 1.00 70.50 173 LEU A CA 1
ATOM 1225 C C . LEU A 1 173 ? -6.951 -5.025 19.833 1.00 70.50 173 LEU A C 1
ATOM 1227 O O . LEU A 1 173 ? -7.238 -4.373 20.839 1.00 70.50 173 LEU A O 1
ATOM 1231 N N . LEU A 1 174 ? -7.810 -5.202 18.826 1.00 68.44 174 LEU A N 1
ATOM 1232 C CA . LEU A 1 174 ? -9.178 -4.679 18.789 1.00 68.44 174 LEU A CA 1
ATOM 1233 C C . LEU A 1 174 ? -10.206 -5.672 19.355 1.00 68.44 174 LEU A C 1
ATOM 1235 O O . LEU A 1 174 ? -11.199 -5.224 19.925 1.00 68.44 174 LEU A O 1
ATOM 1239 N N . ASP A 1 175 ? -9.951 -6.981 19.257 1.00 63.53 175 ASP A N 1
ATOM 1240 C CA . ASP A 1 175 ? -10.772 -8.045 19.853 1.00 63.53 175 ASP A CA 1
ATOM 1241 C C . ASP A 1 175 ? -9.915 -9.059 20.648 1.00 63.53 175 ASP A C 1
ATOM 1243 O O . ASP A 1 175 ? -9.539 -10.119 20.134 1.00 63.53 175 ASP A O 1
ATOM 1247 N N . PRO A 1 176 ? -9.602 -8.780 21.929 1.00 53.16 176 PRO A N 1
ATOM 1248 C CA . PRO A 1 176 ? -8.822 -9.698 22.763 1.00 53.16 176 PRO A CA 1
ATOM 1249 C C . PRO A 1 176 ? -9.523 -11.051 23.023 1.00 53.16 176 PRO A C 1
ATOM 1251 O O . PRO A 1 176 ? -8.861 -12.011 23.430 1.00 53.16 176 PRO A O 1
ATOM 1254 N N . GLY A 1 177 ? -10.834 -11.160 22.758 1.00 47.44 177 GLY A N 1
ATOM 1255 C CA . GLY A 1 177 ? -11.635 -12.377 22.933 1.00 47.44 177 GLY A CA 1
ATOM 1256 C C . GLY A 1 177 ? -11.462 -13.427 21.828 1.00 47.44 177 GLY A C 1
ATOM 1257 O O . GLY A 1 177 ? -11.877 -14.573 22.007 1.00 47.44 177 GLY A O 1
ATOM 1258 N N . ALA A 1 178 ? -10.823 -13.085 20.706 1.00 50.69 178 ALA A N 1
ATOM 1259 C CA . ALA A 1 178 ? -10.511 -14.049 19.647 1.00 50.69 178 ALA A CA 1
ATOM 1260 C C . ALA A 1 178 ? -9.427 -15.057 20.083 1.00 50.69 178 ALA A C 1
ATOM 1262 O O . ALA A 1 178 ? -9.523 -16.245 19.785 1.00 50.69 178 ALA A O 1
ATOM 1263 N N . SER A 1 179 ? -8.448 -14.616 20.885 1.00 45.25 179 SER A N 1
ATOM 1264 C CA . SER A 1 179 ? -7.341 -15.459 21.377 1.00 45.25 179 SER A CA 1
ATOM 1265 C C . SER A 1 179 ? -7.754 -16.532 22.396 1.00 45.25 179 SER A C 1
ATOM 1267 O O . SER A 1 179 ? -7.005 -17.474 22.655 1.00 45.25 179 SER A O 1
ATOM 1269 N N . THR A 1 180 ? -8.946 -16.405 22.987 1.00 44.81 180 THR A N 1
ATOM 1270 C CA . THR A 1 180 ? -9.475 -17.342 23.990 1.00 44.81 180 THR A CA 1
ATOM 1271 C C . THR A 1 180 ? -10.320 -18.459 23.379 1.00 44.81 180 THR A C 1
ATOM 1273 O O . THR A 1 180 ? -10.428 -19.513 23.998 1.00 44.81 180 THR A O 1
ATOM 1276 N N . ARG A 1 181 ? -10.863 -18.284 22.164 1.00 48.62 181 ARG A N 1
ATOM 1277 C CA . ARG A 1 181 ? -11.689 -19.309 21.493 1.00 48.62 181 ARG A CA 1
ATOM 1278 C C . ARG A 1 181 ? -10.885 -20.384 20.763 1.00 48.62 181 ARG A C 1
ATOM 1280 O O . ARG A 1 181 ? -11.404 -21.467 20.559 1.00 48.62 181 ARG A O 1
ATOM 1287 N N . GLU A 1 182 ? -9.623 -20.131 20.418 1.00 45.81 182 GLU A N 1
ATOM 1288 C CA . GLU A 1 182 ? -8.728 -21.172 19.875 1.00 45.81 182 GLU A CA 1
ATOM 1289 C C . GLU A 1 182 ? -8.192 -22.137 20.950 1.00 45.81 182 GLU A C 1
ATOM 1291 O O . GLU A 1 182 ? -7.516 -23.110 20.623 1.00 45.81 182 GLU A O 1
ATOM 1296 N N . ARG A 1 183 ? -8.468 -21.885 22.238 1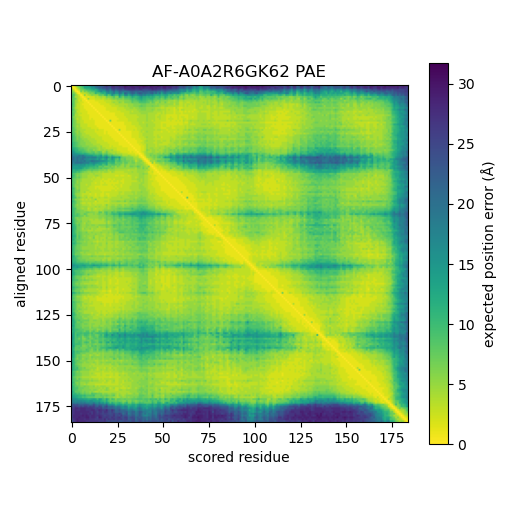.00 47.12 183 ARG A N 1
ATOM 1297 C CA . ARG A 1 183 ? -8.020 -22.734 23.358 1.00 47.12 183 ARG A CA 1
ATOM 1298 C C . ARG A 1 183 ? -9.148 -23.488 24.072 1.00 47.12 183 ARG A C 1
ATOM 1300 O O . ARG A 1 183 ? -8.865 -24.133 25.081 1.00 47.12 183 ARG A O 1
ATOM 1307 N N . SER A 1 184 ? -10.386 -23.397 23.585 1.00 43.75 184 SER A N 1
ATOM 1308 C CA . SER A 1 184 ? -11.559 -24.114 24.112 1.00 43.75 184 SER A CA 1
ATOM 1309 C C . SER A 1 184 ? -12.082 -25.107 23.091 1.00 43.75 184 SER A C 1
ATOM 1311 O O . SER A 1 184 ? -12.340 -26.261 23.482 1.00 43.75 184 SER A O 1
#

Solvent-accessible surface area (backbone atoms only — not comparable to full-atom values): 9585 Å² total; per-residue (Å²): 132,80,57,73,65,59,59,52,50,49,53,52,51,53,49,50,52,51,51,50,51,21,52,50,36,43,51,52,45,51,51,52,51,55,48,27,75,74,64,78,54,81,57,75,77,68,42,53,61,36,45,52,48,43,52,52,52,53,48,54,51,50,51,49,30,64,66,24,44,85,81,36,47,68,60,17,51,49,49,40,49,51,47,54,46,36,53,51,54,44,41,53,48,44,63,74,74,43,95,65,53,73,68,52,42,46,25,35,45,37,55,15,37,15,60,14,41,55,51,14,51,52,41,22,55,48,45,36,52,48,51,35,64,76,64,72,47,50,74,70,51,39,58,72,71,38,41,63,59,53,18,41,50,53,10,20,52,44,18,37,53,38,22,49,56,43,27,54,58,49,47,51,73,75,43,67,70,63,74,56,62,82,76,111

Nearest PDB structures (foldseek):
  4u9l-assembly1_A  TM=3.070E-01  e=1.427E+00  Thermus thermophilus HB8
  8fl8-assembly1_X  TM=2.872E-01  e=9.482E+00  Saccharomyces cerevisiae
  4ke2-assembly1_A  TM=1.953E-01  e=8.626E+00  Pseudopleuronectes americanus

Mean predicted aligned error: 7.38 Å

Secondary structure (DSSP, 8-state):
---HHHHHHHHHHHHHHHHHHHHHHHHHHHHHHHHHHHHSS--GGGHHHHHHHHHHHHHHHHHHHHHHHHH-HHHHHHHIIIIIHHHHHHHHHHHHH----HHHHHHHHHHHHHHHHHHHHHHHHHHHHHHHHHTT--HHHHHHTTHHHHHHHHHHHHHHHHHHHHHHHHHHHH-TTHHHHTT-